Protein AF-0000000075214235 (afdb_homodimer)

Organism: NCBI:txid290054

Solvent-accessible surface area (backbone atoms only — not comparable to full-atom values): 18842 Å² total; per-residue (Å²): 94,62,33,79,49,53,83,45,44,67,40,76,41,63,63,64,83,74,43,72,65,60,59,72,71,36,73,62,50,51,49,51,54,49,61,74,42,56,89,63,33,59,67,26,35,33,33,18,46,43,23,56,44,28,60,66,45,49,34,41,45,22,51,37,24,54,32,29,36,34,22,25,64,48,66,71,34,42,52,38,26,53,50,41,29,53,75,68,70,44,48,91,38,46,46,80,28,48,20,37,53,68,46,68,47,48,87,78,63,57,26,34,34,34,41,39,51,59,73,76,93,64,65,57,66,72,67,39,45,66,50,45,59,75,30,40,34,79,86,21,42,38,38,34,46,42,44,57,87,59,84,74,76,62,60,51,97,60,24,27,65,74,44,74,49,77,52,90,65,32,22,41,38,31,33,30,56,111,97,62,33,79,47,53,84,46,45,70,40,75,42,63,64,65,84,76,43,72,61,59,61,70,71,39,72,63,50,49,50,52,52,48,62,75,42,56,90,65,32,58,68,25,36,33,33,19,46,44,24,56,42,28,60,67,45,48,35,40,43,22,52,38,23,54,34,29,36,35,23,26,65,48,67,69,32,42,52,38,26,53,49,42,29,53,75,69,70,44,50,91,40,45,46,80,29,49,18,37,53,67,45,68,48,47,88,80,64,59,27,35,35,35,40,40,52,59,78,75,95,65,65,57,64,71,68,39,47,68,52,46,60,76,30,39,33,79,85,20,41,38,38,36,48,39,45,57,87,60,84,74,76,63,61,53,97,62,24,28,65,73,46,75,48,76,52,91,64,34,23,40,38,31,32,30,57,110

Nearest PDB structures (foldseek):
  2fpo-assembly3_C  TM=5.686E-01  e=1.492E-16  Escherichia coli K-12
  2fpo-assembly6_F  TM=5.693E-01  e=1.316E-16  Escherichia coli K-12
  2fpo-assembly1_A  TM=5.569E-01  e=1.432E-15  Escherichia coli K-12
  2fpo-assembly5_E  TM=5.588E-01  e=2.367E-15  Escherichia coli K-12
  2fpo-assembly4_D  TM=5.653E-01  e=6.075E-15  Escherichia coli K-12

Structure (mmCIF, N/CA/C/O backbone):
data_AF-0000000075214235-model_v1
#
loop_
_entity.id
_entity.type
_entity.pdbx_description
1 polymer '16S rRNA (Guanine(966)-N(2))-methyltransferase RsmD'
#
loop_
_atom_site.group_PDB
_atom_site.id
_atom_site.type_symbol
_atom_site.label_atom_id
_atom_site.label_alt_id
_atom_site.label_comp_id
_atom_site.label_asym_id
_atom_site.label_entity_id
_atom_site.label_seq_id
_atom_site.pdbx_PDB_ins_code
_atom_site.Cartn_x
_atom_site.Cartn_y
_atom_site.Cartn_z
_atom_site.occupancy
_atom_site.B_iso_or_equiv
_atom_site.auth_seq_id
_atom_site.auth_comp_id
_atom_site.auth_asym_id
_atom_site.auth_atom_id
_atom_site.pdbx_PDB_model_num
ATOM 1 N N . MET A 1 1 ? 11 -24.844 2.775 1 78.69 1 MET A N 1
ATOM 2 C CA . MET A 1 1 ? 10.523 -25.078 1.412 1 78.69 1 MET A CA 1
ATOM 3 C C . MET A 1 1 ? 11.609 -24.719 0.396 1 78.69 1 MET A C 1
ATOM 5 O O . MET A 1 1 ? 12.406 -23.812 0.623 1 78.69 1 MET A O 1
ATOM 9 N N . LYS A 1 2 ? 11.633 -25.578 -0.711 1 85.31 2 LYS A N 1
ATOM 10 C CA . LYS A 1 2 ? 12.742 -25.422 -1.647 1 85.31 2 LYS A CA 1
ATOM 11 C C . LYS A 1 2 ? 12.273 -24.828 -2.969 1 85.31 2 LYS A C 1
ATOM 13 O O . LYS A 1 2 ? 11.148 -25.078 -3.402 1 85.31 2 LYS A O 1
ATOM 18 N N . VAL A 1 3 ? 13.125 -24 -3.533 1 89.19 3 VAL A N 1
ATOM 19 C CA . VAL A 1 3 ? 12.914 -23.516 -4.898 1 89.19 3 VAL A CA 1
ATOM 20 C C . VAL A 1 3 ? 12.984 -24.703 -5.867 1 89.19 3 VAL A C 1
ATOM 22 O O . VAL A 1 3 ? 13.883 -25.531 -5.777 1 89.19 3 VAL A O 1
ATOM 25 N N . ILE A 1 4 ? 12.133 -24.828 -6.73 1 85.56 4 ILE A N 1
ATOM 26 C CA . ILE A 1 4 ? 11.945 -26.016 -7.555 1 85.56 4 ILE A CA 1
ATOM 27 C C . ILE A 1 4 ? 12.906 -25.969 -8.742 1 85.56 4 ILE A C 1
ATOM 29 O O . ILE A 1 4 ? 13.617 -26.953 -9.008 1 85.56 4 ILE A O 1
ATOM 33 N N . THR A 1 5 ? 12.922 -24.984 -9.508 1 88.19 5 THR A N 1
ATOM 34 C CA . THR A 1 5 ? 13.727 -24.906 -10.719 1 88.19 5 THR A CA 1
ATOM 35 C C . THR A 1 5 ? 14.289 -23.5 -10.906 1 88.19 5 THR A C 1
ATOM 37 O O . THR A 1 5 ? 13.953 -22.578 -10.148 1 88.19 5 THR A O 1
ATOM 40 N N . GLY A 1 6 ? 15.164 -23.344 -11.883 1 89.25 6 GLY A N 1
ATOM 41 C CA . GLY A 1 6 ? 15.719 -22.047 -12.25 1 89.25 6 GLY A CA 1
ATOM 42 C C . GLY A 1 6 ? 17.047 -21.75 -11.578 1 89.25 6 GLY A C 1
ATOM 43 O O . GLY A 1 6 ? 17.781 -22.672 -11.203 1 89.25 6 GLY A O 1
ATOM 44 N N . SER A 1 7 ? 17.438 -20.516 -11.516 1 89.94 7 SER A N 1
ATOM 45 C CA . SER A 1 7 ? 18.75 -20.078 -11.062 1 89.94 7 SER A CA 1
ATOM 46 C C . SER A 1 7 ? 18.953 -20.359 -9.578 1 89.94 7 SER A C 1
ATOM 48 O O . SER A 1 7 ? 20.094 -20.422 -9.102 1 89.94 7 SER A O 1
ATOM 50 N N . LEU A 1 8 ? 17.859 -20.594 -8.875 1 89.56 8 LEU A N 1
ATOM 51 C CA . LEU A 1 8 ? 17.953 -20.781 -7.43 1 89.56 8 LEU A CA 1
ATOM 52 C C . LEU A 1 8 ? 17.547 -22.203 -7.039 1 89.56 8 LEU A C 1
ATOM 54 O O . LEU A 1 8 ? 17.266 -22.469 -5.867 1 89.56 8 LEU A O 1
ATOM 58 N N . ARG A 1 9 ? 17.484 -23.062 -7.945 1 90.38 9 ARG A N 1
ATOM 59 C CA . ARG A 1 9 ? 17.031 -24.422 -7.734 1 90.38 9 ARG A CA 1
ATOM 60 C C . ARG A 1 9 ? 17.719 -25.047 -6.531 1 90.38 9 ARG A C 1
ATOM 62 O O . ARG A 1 9 ? 18.938 -24.953 -6.387 1 90.38 9 ARG A O 1
ATOM 69 N N . GLY A 1 10 ? 16.844 -25.641 -5.719 1 87.94 10 GLY A N 1
ATOM 70 C CA . GLY A 1 10 ? 17.391 -26.391 -4.602 1 87.94 10 GLY A CA 1
ATOM 71 C C . GLY A 1 10 ? 17.594 -25.562 -3.355 1 87.94 10 GLY A C 1
ATOM 72 O O . GLY A 1 10 ? 17.812 -26.094 -2.268 1 87.94 10 GLY A O 1
ATOM 73 N N . ARG A 1 11 ? 17.516 -24.281 -3.445 1 88.12 11 ARG A N 1
ATOM 74 C CA . ARG A 1 11 ? 17.719 -23.406 -2.293 1 88.12 11 ARG A CA 1
ATOM 75 C C . ARG A 1 11 ? 16.547 -23.531 -1.312 1 88.12 11 ARG A C 1
ATOM 77 O O . ARG A 1 11 ? 15.391 -23.594 -1.719 1 88.12 11 ARG A O 1
ATOM 84 N N . ASN A 1 12 ? 16.906 -23.516 -0.063 1 88.44 12 ASN A N 1
ATOM 85 C CA . ASN A 1 12 ? 15.898 -23.531 0.995 1 88.44 12 ASN A CA 1
ATOM 86 C C . ASN A 1 12 ? 15.422 -22.141 1.347 1 88.44 12 ASN A C 1
ATOM 88 O O . ASN A 1 12 ? 16.219 -21.203 1.449 1 88.44 12 ASN A O 1
ATOM 92 N N . LEU A 1 13 ? 14.156 -22 1.472 1 90 13 LEU A N 1
ATOM 93 C CA . LEU A 1 13 ? 13.578 -20.719 1.893 1 90 13 LEU A CA 1
ATOM 94 C C . LEU A 1 13 ? 13.055 -20.812 3.322 1 90 13 LEU A C 1
ATOM 96 O O . LEU A 1 13 ? 12.469 -21.828 3.711 1 90 13 LEU A O 1
ATOM 100 N N . GLU A 1 14 ? 13.359 -19.828 4.094 1 88.06 14 GLU A N 1
ATOM 101 C CA . GLU A 1 14 ? 12.781 -19.734 5.43 1 88.06 14 GLU A CA 1
ATOM 102 C C . GLU A 1 14 ? 11.281 -19.453 5.363 1 88.06 14 GLU A C 1
ATOM 104 O O . GLU A 1 14 ? 10.812 -18.734 4.48 1 88.06 14 GLU A O 1
ATOM 109 N N . THR A 1 15 ? 10.555 -20.062 6.219 1 84.06 15 THR A N 1
ATOM 110 C CA . THR A 1 15 ? 9.117 -19.844 6.289 1 84.06 15 THR A CA 1
ATOM 111 C C . THR A 1 15 ? 8.688 -19.531 7.715 1 84.06 15 THR A C 1
ATOM 113 O O . THR A 1 15 ? 9.461 -19.703 8.656 1 84.06 15 THR A O 1
ATOM 116 N N . LEU A 1 16 ? 7.617 -18.875 7.945 1 74.5 16 LEU A N 1
ATOM 117 C CA . LEU A 1 16 ? 7.109 -18.594 9.281 1 74.5 16 LEU A CA 1
ATOM 118 C C . LEU A 1 16 ? 6.648 -19.875 9.969 1 74.5 16 LEU A C 1
ATOM 120 O O . LEU A 1 16 ? 6.07 -20.766 9.32 1 74.5 16 LEU A O 1
ATOM 124 N N . SER A 1 17 ? 7.383 -20.438 11.141 1 63.09 17 SER A N 1
ATOM 125 C CA . SER A 1 17 ? 7.152 -21.688 11.859 1 63.09 17 SER A CA 1
ATOM 126 C C . SER A 1 17 ? 5.664 -21.969 12.023 1 63.09 17 SER A C 1
ATOM 128 O O . SER A 1 17 ? 5.227 -23.109 11.938 1 63.09 17 SER A O 1
ATOM 130 N N . GLY A 1 18 ? 4.992 -21 12.641 1 52.66 18 GLY A N 1
ATOM 131 C CA . GLY A 1 18 ? 3.58 -21.156 12.953 1 52.66 18 GLY A CA 1
ATOM 132 C C . GLY A 1 18 ? 2.689 -21.141 11.727 1 52.66 18 GLY A C 1
ATOM 133 O O . GLY A 1 18 ? 1.463 -21.156 11.844 1 52.66 18 GLY A O 1
ATOM 134 N N . ASP A 1 19 ? 3.221 -20.703 10.906 1 47.5 19 ASP A N 1
ATOM 135 C CA . ASP A 1 19 ? 2.396 -20.688 9.703 1 47.5 19 ASP A CA 1
ATOM 136 C C . ASP A 1 19 ? 1.869 -22.078 9.367 1 47.5 19 ASP A C 1
ATOM 138 O O . ASP A 1 19 ? 2.527 -22.844 8.656 1 47.5 19 ASP A O 1
ATOM 142 N N . GLU A 1 20 ? 1.648 -22.828 10.375 1 42.09 20 GLU A N 1
ATOM 143 C CA . GLU A 1 20 ? 0.635 -23.844 10.117 1 42.09 20 GLU A CA 1
ATOM 144 C C . GLU A 1 20 ? -0.317 -23.406 9.008 1 42.09 20 GLU A C 1
ATOM 146 O O . GLU A 1 20 ? -1.252 -24.125 8.664 1 42.09 20 GLU A O 1
ATOM 151 N N . VAL A 1 21 ? -0.431 -22.031 9.078 1 42.47 21 VAL A N 1
ATOM 152 C CA . VAL A 1 21 ? -1.42 -21.547 8.125 1 42.47 21 VAL A CA 1
ATOM 153 C C . VAL A 1 21 ? -0.901 -21.734 6.699 1 42.47 21 VAL A C 1
ATOM 155 O O . VAL A 1 21 ? -1.55 -21.328 5.734 1 42.47 21 VAL A O 1
ATOM 158 N N . THR A 1 22 ? 0.422 -21.656 6.629 1 43.56 22 THR A N 1
ATOM 159 C CA . THR A 1 22 ? 0.846 -21.859 5.246 1 43.56 22 THR A CA 1
ATOM 160 C C . THR A 1 22 ? 0.204 -23.109 4.648 1 43.56 22 THR A C 1
ATOM 162 O O . THR A 1 22 ? 0.451 -24.219 5.117 1 43.56 22 THR A O 1
ATOM 165 N N . ARG A 1 23 ? -0.873 -22.891 4.289 1 47.97 23 ARG A N 1
ATOM 166 C CA . ARG A 1 23 ? -1.577 -23.969 3.6 1 47.97 23 ARG A CA 1
ATOM 167 C C . ARG A 1 23 ? -0.634 -24.75 2.688 1 47.97 23 ARG A C 1
ATOM 169 O O . ARG A 1 23 ? 0.376 -24.203 2.229 1 47.97 23 ARG A O 1
ATOM 176 N N . PRO A 1 24 ? -0.686 -25.984 2.658 1 47.09 24 PRO A N 1
ATOM 177 C CA . PRO A 1 24 ? -0.011 -26.938 1.771 1 47.09 24 PRO A CA 1
ATOM 178 C C . PRO A 1 24 ? -0.005 -26.484 0.314 1 47.09 24 PRO A C 1
ATOM 180 O O . PRO A 1 24 ? -0.948 -26.766 -0.429 1 47.09 24 PRO A O 1
ATOM 183 N N . THR A 1 25 ? -0.148 -25.062 -0.043 1 55.75 25 THR A N 1
ATOM 184 C CA . THR A 1 25 ? 0.19 -25.25 -1.449 1 55.75 25 THR A CA 1
ATOM 185 C C . THR A 1 25 ? 1.341 -26.25 -1.6 1 55.75 25 THR A C 1
ATOM 187 O O . THR A 1 25 ? 2.465 -25.969 -1.179 1 55.75 25 THR A O 1
ATOM 190 N N . THR A 1 26 ? 0.942 -27.469 -1.556 1 66.75 26 THR A N 1
ATOM 191 C CA . THR A 1 26 ? 1.866 -28.594 -1.6 1 66.75 26 THR A CA 1
ATOM 192 C C . THR A 1 26 ? 2.916 -28.391 -2.688 1 66.75 26 THR A C 1
ATOM 194 O O . THR A 1 26 ? 2.736 -27.562 -3.584 1 66.75 26 THR A O 1
ATOM 197 N N . GLN A 1 27 ? 4.047 -28.75 -2.357 1 78.94 27 GLN A N 1
ATOM 198 C CA . GLN A 1 27 ? 5.098 -28.797 -3.365 1 78.94 27 GLN A CA 1
ATOM 199 C C . GLN A 1 27 ? 4.539 -29.188 -4.727 1 78.94 27 GLN A C 1
ATOM 201 O O . GLN A 1 27 ? 4.91 -28.625 -5.754 1 78.94 27 GLN A O 1
ATOM 206 N N . ALA A 1 28 ? 3.521 -30.031 -4.633 1 83.25 28 ALA A N 1
ATOM 207 C CA . ALA A 1 28 ? 2.932 -30.531 -5.875 1 83.25 28 ALA A CA 1
ATOM 208 C C . ALA A 1 28 ? 2.113 -29.438 -6.562 1 83.25 28 ALA A C 1
ATOM 210 O O . ALA A 1 28 ? 2.193 -29.266 -7.781 1 83.25 28 ALA A O 1
ATOM 211 N N . THR A 1 29 ? 1.335 -28.75 -5.824 1 87.25 29 THR A N 1
ATOM 212 C CA . THR A 1 29 ? 0.515 -27.672 -6.375 1 87.25 29 THR A CA 1
ATOM 213 C C . THR A 1 29 ? 1.391 -26.562 -6.961 1 87.25 29 THR A C 1
ATOM 215 O O . THR A 1 29 ? 1.115 -26.062 -8.055 1 87.25 29 THR A O 1
ATOM 218 N N . LYS A 1 30 ? 2.389 -26.266 -6.27 1 89.06 30 LYS A N 1
ATOM 219 C CA . LYS A 1 30 ? 3.326 -25.25 -6.75 1 89.06 30 LYS A CA 1
ATOM 220 C C . LYS A 1 30 ? 3.994 -25.688 -8.047 1 89.06 30 LYS A C 1
ATOM 222 O O . LYS A 1 30 ? 4.129 -24.906 -8.984 1 89.06 30 LYS A O 1
ATOM 227 N N . GLU A 1 31 ? 4.43 -26.922 -8.062 1 89 31 GLU A N 1
ATOM 228 C CA . GLU A 1 31 ? 5.047 -27.469 -9.266 1 89 31 GLU A CA 1
ATOM 229 C C . GLU A 1 31 ? 4.086 -27.406 -10.453 1 89 31 GLU A C 1
ATOM 231 O O . GLU A 1 31 ? 4.48 -27.047 -11.562 1 89 31 GLU A O 1
ATOM 236 N N . ALA A 1 32 ? 2.908 -27.812 -10.164 1 89.25 32 ALA A N 1
ATOM 237 C CA . ALA A 1 32 ? 1.896 -27.797 -11.219 1 89.25 32 ALA A CA 1
ATOM 238 C C . ALA A 1 32 ? 1.645 -26.391 -11.711 1 89.25 32 ALA A C 1
ATOM 240 O O . ALA A 1 32 ? 1.536 -26.156 -12.922 1 89.25 32 ALA A O 1
ATOM 241 N N . LEU A 1 33 ? 1.552 -25.5 -10.82 1 93.25 33 LEU A N 1
ATOM 242 C CA . LEU A 1 33 ? 1.341 -24.094 -11.141 1 93.25 33 LEU A CA 1
ATOM 243 C C . LEU A 1 33 ? 2.432 -23.578 -12.07 1 93.25 33 LEU A C 1
ATOM 245 O O . LEU A 1 33 ? 2.137 -23.062 -13.148 1 93.25 33 LEU A O 1
ATOM 249 N N . PHE A 1 34 ? 3.625 -23.75 -11.781 1 94.88 34 PHE A N 1
ATOM 250 C CA . PHE A 1 34 ? 4.727 -23.172 -12.539 1 94.88 34 PHE A CA 1
ATOM 251 C C . PHE A 1 34 ? 4.953 -23.922 -13.844 1 94.88 34 PHE A C 1
ATOM 253 O O . PHE A 1 34 ? 5.395 -23.344 -14.836 1 94.88 34 PHE A O 1
ATOM 260 N N . SER A 1 35 ? 4.613 -25.203 -13.805 1 92.88 35 SER A N 1
ATOM 261 C CA . SER A 1 35 ? 4.656 -25.953 -15.062 1 92.88 35 SER A CA 1
ATOM 262 C C . SER A 1 35 ? 3.664 -25.375 -16.078 1 92.88 35 SER A C 1
ATOM 264 O O . SER A 1 35 ? 3.955 -25.312 -17.266 1 92.88 35 SER A O 1
ATOM 266 N N . SER A 1 36 ? 2.578 -25 -15.57 1 93.81 36 SER A N 1
ATOM 267 C CA . SER A 1 36 ? 1.503 -24.5 -16.422 1 93.81 36 SER A CA 1
ATOM 268 C C . SER A 1 36 ? 1.876 -23.172 -17.078 1 93.81 36 SER A C 1
ATOM 270 O O . SER A 1 36 ? 1.379 -22.844 -18.156 1 93.81 36 SER A O 1
ATOM 272 N N . ILE A 1 37 ? 2.799 -22.406 -16.469 1 94.38 37 ILE A N 1
ATOM 273 C CA . ILE A 1 37 ? 3.121 -21.094 -17.016 1 94.38 37 ILE A CA 1
ATOM 274 C C . ILE A 1 37 ? 4.617 -21.016 -17.312 1 94.38 37 ILE A C 1
ATOM 276 O O . ILE A 1 37 ? 5.188 -19.922 -17.359 1 94.38 37 ILE A O 1
ATOM 280 N N . GLN A 1 38 ? 5.219 -22.094 -17.453 1 93.5 38 GLN A N 1
ATOM 281 C CA . GLN A 1 38 ? 6.668 -22.203 -17.578 1 93.5 38 GLN A CA 1
ATOM 282 C C . GLN A 1 38 ? 7.203 -21.312 -18.688 1 93.5 38 GLN A C 1
ATOM 284 O O . GLN A 1 38 ? 8.242 -20.672 -18.531 1 93.5 38 GLN A O 1
ATOM 289 N N . PHE A 1 39 ? 6.527 -21.156 -19.719 1 93.69 39 PHE A N 1
ATOM 290 C CA . PHE A 1 39 ? 7.012 -20.438 -20.891 1 93.69 39 PHE A CA 1
ATOM 291 C C . PHE A 1 39 ? 6.543 -18.984 -20.875 1 93.69 39 PHE A C 1
ATOM 293 O O . PHE A 1 39 ? 6.793 -18.234 -21.812 1 93.69 39 PHE A O 1
ATOM 300 N N . GLU A 1 40 ? 5.941 -18.641 -19.812 1 95.75 40 GLU A N 1
ATOM 301 C CA . GLU A 1 40 ? 5.391 -17.297 -19.719 1 95.75 40 GLU A CA 1
ATOM 302 C C . GLU A 1 40 ? 6.105 -16.484 -18.656 1 95.75 40 GLU A C 1
ATOM 304 O O . GLU A 1 40 ? 5.797 -15.305 -18.453 1 95.75 40 GLU A O 1
ATOM 309 N N . ILE A 1 41 ? 7.098 -17.031 -18.062 1 96.81 41 ILE A N 1
ATOM 310 C CA . ILE A 1 41 ? 7.656 -16.422 -16.859 1 96.81 41 ILE A CA 1
ATOM 311 C C . ILE A 1 41 ? 8.836 -15.531 -17.234 1 96.81 41 ILE A C 1
ATOM 313 O O . ILE A 1 41 ? 8.992 -14.43 -16.688 1 96.81 41 ILE A O 1
ATOM 317 N N . GLU A 1 42 ? 9.648 -15.938 -18.188 1 96.12 42 GLU A N 1
ATOM 318 C CA . GLU A 1 42 ? 10.914 -15.281 -18.484 1 96.12 42 GLU A CA 1
ATOM 319 C C . GLU A 1 42 ? 10.711 -13.812 -18.828 1 96.12 42 GLU A C 1
ATOM 321 O O . GLU A 1 42 ? 9.867 -13.477 -19.656 1 96.12 42 GLU A O 1
ATOM 326 N N . ASN A 1 43 ? 11.453 -12.977 -18.109 1 96.62 43 ASN A N 1
ATOM 327 C CA . ASN A 1 43 ? 11.523 -11.531 -18.328 1 96.62 43 ASN A CA 1
ATOM 328 C C . ASN A 1 43 ? 10.188 -10.859 -18.047 1 96.62 43 ASN A C 1
ATOM 330 O O . ASN A 1 43 ? 9.883 -9.805 -18.625 1 96.62 43 ASN A O 1
ATOM 334 N N . ARG A 1 44 ? 9.359 -11.445 -17.266 1 96.25 44 ARG A N 1
ATOM 335 C CA . ARG A 1 44 ? 8.031 -10.906 -17 1 96.25 44 ARG A CA 1
ATOM 336 C C . ARG A 1 44 ? 7.992 -10.211 -15.641 1 96.25 44 ARG A C 1
ATOM 338 O O . ARG A 1 44 ? 8.844 -10.469 -14.781 1 96.25 44 ARG A O 1
ATOM 345 N N . LYS A 1 45 ? 7.059 -9.312 -15.523 1 97.31 45 LYS A N 1
ATOM 346 C CA . LYS A 1 45 ? 6.77 -8.648 -14.258 1 97.31 45 LYS A CA 1
ATOM 347 C C . LYS A 1 45 ? 5.727 -9.422 -13.461 1 97.31 45 LYS A C 1
ATOM 349 O O . LYS A 1 45 ? 4.613 -9.648 -13.93 1 97.31 45 LYS A O 1
ATOM 354 N N . VAL A 1 46 ? 6.074 -9.742 -12.234 1 97.75 46 VAL A N 1
ATOM 355 C CA . VAL A 1 46 ? 5.25 -10.641 -11.43 1 97.75 46 VAL A CA 1
ATOM 356 C C . VAL A 1 46 ? 4.754 -9.914 -10.18 1 97.75 46 VAL A C 1
ATOM 358 O O . VAL A 1 46 ? 5.48 -9.109 -9.594 1 97.75 46 VAL A O 1
ATOM 361 N N . LEU A 1 47 ? 3.52 -10.188 -9.867 1 97.81 47 LEU A N 1
ATOM 362 C CA . LEU A 1 47 ? 2.943 -9.719 -8.609 1 97.81 47 LEU A CA 1
ATOM 363 C C . LEU A 1 47 ? 2.582 -10.898 -7.711 1 97.81 47 LEU A C 1
ATOM 365 O O . LEU A 1 47 ? 1.819 -11.781 -8.109 1 97.81 47 LEU A O 1
ATOM 369 N N . ASP A 1 48 ? 3.146 -10.969 -6.598 1 96.94 48 ASP A N 1
ATOM 370 C CA . ASP A 1 48 ? 2.727 -11.852 -5.516 1 96.94 48 ASP A CA 1
ATOM 371 C C . ASP A 1 48 ? 1.93 -11.086 -4.461 1 96.94 48 ASP A C 1
ATOM 373 O O . ASP A 1 48 ? 2.508 -10.508 -3.539 1 96.94 48 ASP A O 1
ATOM 377 N N . LEU A 1 49 ? 0.645 -11.109 -4.582 1 96.19 49 LEU A N 1
ATOM 378 C CA . LEU A 1 49 ? -0.236 -10.203 -3.855 1 96.19 49 LEU A CA 1
ATOM 379 C C . LEU A 1 49 ? -0.42 -10.656 -2.412 1 96.19 49 LEU A C 1
ATOM 381 O O . LEU A 1 49 ? -0.849 -9.875 -1.559 1 96.19 49 LEU A O 1
ATOM 385 N N . PHE A 1 50 ? -0.227 -11.883 -2.146 1 93.81 50 PHE A N 1
ATOM 386 C CA . PHE A 1 50 ? -0.179 -12.508 -0.833 1 93.81 50 PHE A CA 1
ATOM 387 C C . PHE A 1 50 ? 1.122 -13.281 -0.65 1 93.81 50 PHE A C 1
ATOM 389 O O . PHE A 1 50 ? 1.125 -14.516 -0.668 1 93.81 50 PHE A O 1
ATOM 396 N N . ALA A 1 51 ? 2.16 -12.602 -0.341 1 93.62 51 ALA A N 1
ATOM 397 C CA . ALA A 1 51 ? 3.498 -13.133 -0.582 1 93.62 51 ALA A CA 1
ATOM 398 C C . ALA A 1 51 ? 3.871 -14.18 0.469 1 93.62 51 ALA A C 1
ATOM 400 O O . ALA A 1 51 ? 4.59 -15.133 0.175 1 93.62 51 ALA A O 1
ATOM 401 N N . GLY A 1 52 ? 3.408 -13.961 1.793 1 90.25 52 GLY A N 1
ATOM 402 C CA . GLY A 1 52 ? 3.77 -14.906 2.832 1 90.25 52 GLY A CA 1
ATOM 403 C C . GLY A 1 52 ? 5.27 -15.031 3.031 1 90.25 52 GLY A C 1
ATOM 404 O O . GLY A 1 52 ? 5.926 -14.078 3.457 1 90.25 52 GLY A O 1
ATOM 405 N N . SER A 1 53 ? 5.82 -16.188 2.602 1 88.5 53 SER A N 1
ATOM 406 C CA . SER A 1 53 ? 7.262 -16.391 2.689 1 88.5 53 SER A CA 1
ATOM 407 C C . SER A 1 53 ? 7.961 -15.969 1.401 1 88.5 53 SER A C 1
ATOM 409 O O . SER A 1 53 ? 9.188 -15.945 1.336 1 88.5 53 SER A O 1
ATOM 411 N N . GLY A 1 54 ? 7.234 -15.672 0.491 1 93.25 54 GLY A N 1
ATOM 412 C CA . GLY A 1 54 ? 7.789 -15.242 -0.785 1 93.25 54 GLY A CA 1
ATOM 413 C C . GLY A 1 54 ? 8.07 -16.406 -1.727 1 93.25 54 GLY A C 1
ATOM 414 O O . GLY A 1 54 ? 8.727 -16.219 -2.756 1 93.25 54 GLY A O 1
ATOM 415 N N . GLN A 1 55 ? 7.57 -17.578 -1.453 1 91.25 55 GLN A N 1
ATOM 416 C CA . GLN A 1 55 ? 7.934 -18.797 -2.176 1 91.25 55 GLN A CA 1
ATOM 417 C C . GLN A 1 55 ? 7.531 -18.703 -3.645 1 91.25 55 GLN A C 1
ATOM 419 O O . GLN A 1 55 ? 8.305 -19.062 -4.531 1 91.25 55 GLN A O 1
ATOM 424 N N . LEU A 1 56 ? 6.324 -18.234 -3.914 1 94.38 56 LEU A N 1
ATOM 425 C CA . LEU A 1 56 ? 5.863 -18.172 -5.297 1 94.38 56 LEU A CA 1
ATOM 426 C C . LEU A 1 56 ? 6.648 -17.125 -6.082 1 94.38 56 LEU A C 1
ATOM 428 O O . LEU A 1 56 ? 7.121 -17.391 -7.188 1 94.38 56 LEU A O 1
ATOM 432 N N . GLY A 1 57 ? 6.766 -15.922 -5.469 1 96.75 57 GLY A N 1
ATOM 433 C CA . GLY A 1 57 ? 7.523 -14.859 -6.117 1 96.75 57 GLY A CA 1
ATOM 434 C C . GLY A 1 57 ? 8.977 -15.227 -6.363 1 96.75 57 GLY A C 1
ATOM 435 O O . GLY A 1 57 ? 9.508 -14.969 -7.441 1 96.75 57 GLY A O 1
ATOM 436 N N . ILE A 1 58 ? 9.586 -15.852 -5.41 1 95.94 58 ILE A N 1
ATOM 437 C CA . ILE A 1 58 ? 10.992 -16.234 -5.527 1 95.94 58 ILE A CA 1
ATOM 438 C C . ILE A 1 58 ? 11.141 -17.328 -6.582 1 95.94 58 ILE A C 1
ATOM 440 O O . ILE A 1 58 ? 12.094 -17.312 -7.367 1 95.94 58 ILE A O 1
ATOM 444 N N . GLU A 1 59 ? 10.25 -18.281 -6.617 1 95.31 59 GLU A N 1
ATOM 445 C CA . GLU A 1 59 ? 10.266 -19.297 -7.664 1 95.31 59 GLU A CA 1
ATOM 446 C C . GLU A 1 59 ? 10.172 -18.656 -9.047 1 95.31 59 GLU A C 1
ATOM 448 O O . GLU A 1 59 ? 10.883 -19.062 -9.977 1 95.31 59 GLU A O 1
ATOM 453 N N . ALA A 1 60 ? 9.305 -17.703 -9.188 1 96.88 60 ALA A N 1
ATOM 454 C CA . ALA A 1 60 ? 9.164 -17 -10.469 1 96.88 60 ALA A CA 1
ATOM 455 C C . ALA A 1 60 ? 10.477 -16.312 -10.867 1 96.88 60 ALA A C 1
ATOM 457 O O . ALA A 1 60 ? 10.898 -16.406 -12.023 1 96.88 60 ALA A O 1
ATOM 458 N N . LEU A 1 61 ? 11.055 -15.625 -9.906 1 97.19 61 LEU A N 1
ATOM 459 C CA . LEU A 1 61 ? 12.344 -14.984 -10.164 1 97.19 61 LEU A CA 1
ATOM 460 C C . LEU A 1 61 ? 13.398 -16.016 -10.555 1 97.19 61 LEU A C 1
ATOM 462 O O . LEU A 1 61 ? 14.195 -15.781 -11.461 1 97.19 61 LEU A O 1
ATOM 466 N N . SER A 1 62 ? 13.383 -17.125 -9.883 1 96.62 62 SER A N 1
ATOM 467 C CA . SER A 1 62 ? 14.312 -18.203 -10.18 1 96.62 62 SER A CA 1
ATOM 468 C C . SER A 1 62 ? 14.164 -18.688 -11.625 1 96.62 62 SER A C 1
ATOM 470 O O . SER A 1 62 ? 15.148 -19.047 -12.266 1 96.62 62 SER A O 1
ATOM 472 N N . ARG A 1 63 ? 12.977 -18.641 -12.117 1 96.25 63 ARG A N 1
ATOM 473 C CA . ARG A 1 63 ? 12.664 -19.141 -13.445 1 96.25 63 ARG A CA 1
ATOM 474 C C . ARG A 1 63 ? 12.844 -18.047 -14.5 1 96.25 63 ARG A C 1
ATOM 476 O O . ARG A 1 63 ? 12.531 -18.25 -15.672 1 96.25 63 ARG A O 1
ATOM 483 N N . GLY A 1 64 ? 13.234 -16.875 -14.047 1 96.44 64 GLY A N 1
ATOM 484 C CA . GLY A 1 64 ? 13.656 -15.906 -15.039 1 96.44 64 GLY A CA 1
ATOM 485 C C . GLY A 1 64 ? 12.758 -14.68 -15.086 1 96.44 64 GLY A C 1
ATOM 486 O O . GLY A 1 64 ? 12.891 -13.836 -15.977 1 96.44 64 GLY A O 1
ATOM 487 N N . ALA A 1 65 ? 11.828 -14.562 -14.211 1 96.75 65 ALA A N 1
ATOM 488 C CA . ALA A 1 65 ? 11.062 -13.328 -14.148 1 96.75 65 ALA A CA 1
ATOM 489 C C . ALA A 1 65 ? 11.984 -12.117 -14.023 1 96.75 65 ALA A C 1
ATOM 491 O O . ALA A 1 65 ? 13.047 -12.195 -13.398 1 96.75 65 ALA A O 1
ATOM 492 N N . ARG A 1 66 ? 11.578 -11.016 -14.641 1 96.62 66 ARG A N 1
ATOM 493 C CA . ARG A 1 66 ? 12.383 -9.797 -14.609 1 96.62 66 ARG A CA 1
ATOM 494 C C . ARG A 1 66 ? 12.375 -9.18 -13.219 1 96.62 66 ARG A C 1
ATOM 496 O O . ARG A 1 66 ? 13.422 -8.789 -12.695 1 96.62 66 ARG A O 1
ATOM 503 N N . VAL A 1 67 ? 11.219 -9.055 -12.695 1 96.56 67 VAL A N 1
ATOM 504 C CA . VAL A 1 67 ? 11.008 -8.445 -11.383 1 96.56 67 VAL A CA 1
ATOM 505 C C . VAL A 1 67 ? 9.773 -9.055 -10.727 1 96.56 67 VAL A C 1
ATOM 507 O O . VAL A 1 67 ? 8.852 -9.5 -11.414 1 96.56 67 VAL A O 1
ATOM 510 N N . CYS A 1 68 ? 9.789 -9.086 -9.414 1 97.25 68 CYS A N 1
ATOM 511 C CA . CYS A 1 68 ? 8.602 -9.5 -8.672 1 97.25 68 CYS A CA 1
ATOM 512 C C . CYS A 1 68 ? 8.281 -8.516 -7.555 1 97.25 68 CYS A C 1
ATOM 514 O O . CYS A 1 68 ? 9.18 -8.102 -6.809 1 97.25 68 CYS A O 1
ATOM 516 N N . THR A 1 69 ? 7.031 -8.07 -7.535 1 96.69 69 THR A N 1
ATOM 517 C CA . THR A 1 69 ? 6.516 -7.297 -6.41 1 96.69 69 THR A CA 1
ATOM 518 C C . THR A 1 69 ? 5.848 -8.211 -5.387 1 96.69 69 THR A C 1
ATOM 520 O O . THR A 1 69 ? 4.914 -8.945 -5.715 1 96.69 69 THR A O 1
ATOM 523 N N . PHE A 1 70 ? 6.367 -8.164 -4.191 1 95.62 70 PHE A N 1
ATOM 524 C CA . PHE A 1 70 ? 5.832 -8.938 -3.078 1 95.62 70 PHE A CA 1
ATOM 525 C C . PHE A 1 70 ? 4.988 -8.062 -2.164 1 95.62 70 PHE A C 1
ATOM 527 O O . PHE A 1 70 ? 5.48 -7.082 -1.602 1 95.62 70 PHE A O 1
ATOM 534 N N . VAL A 1 71 ? 3.777 -8.375 -1.986 1 94.56 71 VAL A N 1
ATOM 535 C CA . VAL A 1 71 ? 2.904 -7.637 -1.078 1 94.56 71 VAL A CA 1
ATOM 536 C C . VAL A 1 71 ? 2.621 -8.477 0.164 1 94.56 71 VAL A C 1
ATOM 538 O O . VAL A 1 71 ? 2.125 -9.602 0.06 1 94.56 71 VAL A O 1
ATOM 541 N N . GLU A 1 72 ? 2.98 -7.973 1.261 1 93.25 72 GLU A N 1
ATOM 542 C CA . GLU A 1 72 ? 2.842 -8.695 2.521 1 93.25 72 GLU A CA 1
ATOM 543 C C . GLU A 1 72 ? 2.496 -7.746 3.666 1 93.25 72 GLU A C 1
ATOM 545 O O . GLU A 1 72 ? 3.082 -6.668 3.785 1 93.25 72 GLU A O 1
ATOM 550 N N . SER A 1 73 ? 1.531 -8.195 4.48 1 90.5 73 SER A N 1
ATOM 551 C CA . SER A 1 73 ? 1.051 -7.289 5.523 1 90.5 73 SER A CA 1
ATOM 552 C C . SER A 1 73 ? 1.471 -7.77 6.906 1 90.5 73 SER A C 1
ATOM 554 O O . SER A 1 73 ? 1.246 -7.078 7.906 1 90.5 73 SER A O 1
ATOM 556 N N . ASN A 1 74 ? 1.934 -8.945 7.016 1 88.38 74 ASN A N 1
ATOM 557 C CA . ASN A 1 74 ? 2.482 -9.469 8.266 1 88.38 74 ASN A CA 1
ATOM 558 C C . ASN A 1 74 ? 3.965 -9.133 8.406 1 88.38 74 ASN A C 1
ATOM 560 O O . ASN A 1 74 ? 4.773 -9.531 7.566 1 88.38 74 ASN A O 1
ATOM 564 N N . ARG A 1 75 ? 4.32 -8.453 9.484 1 87.31 75 ARG A N 1
ATOM 565 C CA . ARG A 1 75 ? 5.676 -7.945 9.648 1 87.31 75 ARG A CA 1
ATOM 566 C C . ARG A 1 75 ? 6.684 -9.086 9.734 1 87.31 75 ARG A C 1
ATOM 568 O O . ARG A 1 75 ? 7.785 -8.992 9.195 1 87.31 75 ARG A O 1
ATOM 575 N N . SER A 1 76 ? 6.324 -10.117 10.477 1 90.5 76 SER A N 1
ATOM 576 C CA . SER A 1 76 ? 7.215 -11.266 10.594 1 90.5 76 SER A CA 1
ATOM 577 C C . SER A 1 76 ? 7.457 -11.922 9.234 1 90.5 76 SER A C 1
ATOM 579 O O . SER A 1 76 ? 8.594 -12.234 8.883 1 90.5 76 SER A O 1
ATOM 581 N N . ALA A 1 77 ? 6.418 -12.109 8.492 1 91.06 77 ALA A N 1
ATOM 582 C CA . ALA A 1 77 ? 6.539 -12.672 7.148 1 91.06 77 ALA A CA 1
ATOM 583 C C . ALA A 1 77 ? 7.34 -11.75 6.234 1 91.06 77 ALA A C 1
ATOM 585 O O . ALA A 1 77 ? 8.156 -12.219 5.438 1 91.06 77 ALA A O 1
ATOM 586 N N . TYR A 1 78 ? 7.074 -10.547 6.359 1 92.25 78 TYR A N 1
ATOM 587 C CA . TYR A 1 78 ? 7.805 -9.539 5.594 1 92.25 78 TYR A CA 1
ATOM 588 C C . TYR A 1 78 ? 9.305 -9.68 5.801 1 92.25 78 TYR A C 1
ATOM 590 O O . TYR A 1 78 ? 10.078 -9.703 4.84 1 92.25 78 TYR A O 1
ATOM 598 N N . LYS A 1 79 ? 9.656 -9.758 7.043 1 92.25 79 LYS A N 1
ATOM 599 C CA . LYS A 1 79 ? 11.07 -9.891 7.383 1 92.25 79 LYS A CA 1
ATOM 600 C C . LYS A 1 79 ? 11.648 -11.188 6.832 1 92.25 79 LYS A C 1
ATOM 602 O O . LYS A 1 79 ? 12.805 -11.234 6.406 1 92.25 79 LYS A O 1
ATOM 607 N N . ILE A 1 80 ? 10.898 -12.172 6.855 1 92 80 ILE A N 1
ATOM 608 C CA . ILE A 1 80 ? 11.32 -13.461 6.324 1 92 80 ILE A CA 1
ATOM 609 C C . ILE A 1 80 ? 11.586 -13.344 4.828 1 92 80 ILE A C 1
ATOM 611 O O . ILE A 1 80 ? 12.602 -13.836 4.332 1 92 80 ILE A O 1
ATOM 615 N N . ILE A 1 81 ? 10.688 -12.711 4.078 1 94.5 81 ILE A N 1
ATOM 616 C CA . ILE A 1 81 ? 10.891 -12.516 2.646 1 94.5 81 ILE A CA 1
ATOM 617 C C . ILE A 1 81 ? 12.172 -11.719 2.408 1 94.5 81 ILE A C 1
ATOM 619 O O . ILE A 1 81 ? 12.977 -12.078 1.545 1 94.5 81 ILE A O 1
ATOM 623 N N . GLU A 1 82 ? 12.25 -10.719 3.178 1 93.25 82 GLU A N 1
ATOM 624 C CA . GLU A 1 82 ? 13.453 -9.898 3.08 1 93.25 82 GLU A CA 1
ATOM 625 C C . GLU A 1 82 ? 14.711 -10.742 3.248 1 93.25 82 GLU A C 1
ATOM 627 O O . GLU A 1 82 ? 15.641 -10.648 2.443 1 93.25 82 GLU A O 1
ATOM 632 N N . GLY A 1 83 ? 14.719 -11.492 4.227 1 93 83 GLY A N 1
ATOM 633 C CA . GLY A 1 83 ? 15.836 -12.391 4.469 1 93 83 GLY A CA 1
ATOM 634 C C . GLY A 1 83 ? 16.047 -13.391 3.348 1 93 83 GLY A C 1
ATOM 635 O O . GLY A 1 83 ? 17.188 -13.641 2.943 1 93 83 GLY A O 1
ATOM 636 N N . ASN A 1 84 ? 15.039 -14 2.84 1 93.94 84 ASN A N 1
ATOM 637 C CA . ASN A 1 84 ? 15.133 -14.953 1.741 1 93.94 84 ASN A CA 1
ATOM 638 C C . ASN A 1 84 ? 15.711 -14.312 0.484 1 93.94 84 ASN A C 1
ATOM 640 O O . ASN A 1 84 ? 16.547 -14.906 -0.198 1 93.94 84 ASN A O 1
ATOM 644 N N . LEU A 1 85 ? 15.273 -13.125 0.214 1 94.31 85 LEU A N 1
ATOM 645 C CA . LEU A 1 85 ? 15.742 -12.406 -0.965 1 94.31 85 LEU A CA 1
ATOM 646 C C . LEU A 1 85 ? 17.234 -12.102 -0.854 1 94.31 85 LEU A C 1
ATOM 648 O O . LEU A 1 85 ? 17.969 -12.219 -1.838 1 94.31 85 LEU A O 1
ATOM 652 N N . GLU A 1 86 ? 17.594 -11.703 0.327 1 92.19 86 GLU A N 1
ATOM 653 C CA . GLU A 1 86 ? 19 -11.406 0.57 1 92.19 86 GLU A CA 1
ATOM 654 C C . GLU A 1 86 ? 19.859 -12.664 0.455 1 92.19 86 GLU A C 1
ATOM 656 O O . GLU A 1 86 ? 20.906 -12.656 -0.203 1 92.19 86 GLU A O 1
ATOM 661 N N . ARG A 1 87 ? 19.453 -13.703 1.034 1 92.19 87 ARG A N 1
ATOM 662 C CA . ARG A 1 87 ? 20.188 -14.969 1.007 1 92.19 87 ARG A CA 1
ATOM 663 C C . ARG A 1 87 ? 20.312 -15.492 -0.419 1 92.19 87 ARG A C 1
ATOM 665 O O . ARG A 1 87 ? 21.344 -16.078 -0.774 1 92.19 87 ARG A O 1
ATOM 672 N N . CYS A 1 88 ? 19.281 -15.305 -1.168 1 94 88 CYS A N 1
ATOM 673 C CA . CYS A 1 88 ? 19.266 -15.773 -2.549 1 94 88 CYS A CA 1
ATOM 674 C C . CYS A 1 88 ? 19.969 -14.773 -3.467 1 94 88 CYS A C 1
ATOM 676 O O . CYS A 1 88 ? 20.172 -15.047 -4.652 1 94 88 CYS A O 1
ATOM 678 N N . ARG A 1 89 ? 20.328 -13.547 -2.967 1 91.38 89 ARG A N 1
ATOM 679 C CA . ARG A 1 89 ? 21.016 -12.5 -3.699 1 91.38 89 ARG A CA 1
ATOM 680 C C . ARG A 1 89 ? 20.188 -12.008 -4.883 1 91.38 89 ARG A C 1
ATOM 682 O O . ARG A 1 89 ? 20.719 -11.867 -5.992 1 91.38 89 ARG A O 1
ATOM 689 N N . ILE A 1 90 ? 18.891 -11.844 -4.645 1 93.25 90 ILE A N 1
ATOM 690 C CA . ILE A 1 90 ? 18.016 -11.398 -5.711 1 93.25 90 ILE A CA 1
ATOM 691 C C . ILE A 1 90 ? 17.188 -10.203 -5.23 1 93.25 90 ILE A C 1
ATOM 693 O O . ILE A 1 90 ? 16.109 -9.93 -5.762 1 93.25 90 ILE A O 1
ATOM 697 N N . ALA A 1 91 ? 17.609 -9.555 -4.23 1 92.25 91 ALA A N 1
ATOM 698 C CA . ALA A 1 91 ? 16.891 -8.406 -3.682 1 92.25 91 ALA A CA 1
ATOM 699 C C . ALA A 1 91 ? 16.75 -7.301 -4.723 1 92.25 91 ALA A C 1
ATOM 701 O O . ALA A 1 91 ? 15.766 -6.547 -4.703 1 92.25 91 ALA A O 1
ATOM 702 N N . ASP A 1 92 ? 17.672 -7.23 -5.656 1 91.31 92 ASP A N 1
ATOM 703 C CA . ASP A 1 92 ? 17.672 -6.191 -6.68 1 91.31 92 ASP A CA 1
ATOM 704 C C . ASP A 1 92 ? 16.547 -6.41 -7.684 1 91.31 92 ASP A C 1
ATOM 706 O O . ASP A 1 92 ? 16.172 -5.496 -8.43 1 91.31 92 ASP A O 1
ATOM 710 N N . LYS A 1 93 ? 15.969 -7.594 -7.711 1 94.19 93 LYS A N 1
ATOM 711 C CA . LYS A 1 93 ? 14.883 -7.93 -8.625 1 94.19 93 LYS A CA 1
ATOM 712 C C . LYS A 1 93 ? 13.539 -7.977 -7.898 1 94.19 93 LYS A C 1
ATOM 714 O O . LYS A 1 93 ? 12.539 -8.445 -8.445 1 94.19 93 LYS A O 1
ATOM 719 N N . ALA A 1 94 ? 13.547 -7.516 -6.684 1 94.44 94 ALA A N 1
ATOM 720 C CA . ALA A 1 94 ? 12.344 -7.633 -5.859 1 94.44 94 ALA A CA 1
ATOM 721 C C . ALA A 1 94 ? 11.875 -6.266 -5.375 1 94.44 94 ALA A C 1
ATOM 723 O O . ALA A 1 94 ? 12.688 -5.422 -4.992 1 94.44 94 ALA A O 1
ATOM 724 N N . ASN A 1 95 ? 10.617 -6.008 -5.586 1 92.81 95 ASN A N 1
ATOM 725 C CA . ASN A 1 95 ? 9.945 -4.926 -4.879 1 92.81 95 ASN A CA 1
ATOM 726 C C . ASN A 1 95 ? 9.141 -5.445 -3.689 1 92.81 95 ASN A C 1
ATOM 728 O O . ASN A 1 95 ? 8.086 -6.059 -3.863 1 92.81 95 ASN A O 1
ATOM 732 N N . LEU A 1 96 ? 9.664 -5.254 -2.574 1 92.25 96 LEU A N 1
ATOM 733 C CA . LEU A 1 96 ? 8.984 -5.715 -1.365 1 92.25 96 LEU A CA 1
ATOM 734 C C . LEU A 1 96 ? 8.109 -4.617 -0.774 1 92.25 96 LEU A C 1
ATOM 736 O O . LEU A 1 96 ? 8.609 -3.543 -0.423 1 92.25 96 LEU A O 1
ATOM 740 N N . VAL A 1 97 ? 6.844 -4.918 -0.684 1 90.69 97 VAL A N 1
ATOM 741 C CA . VAL A 1 97 ? 5.84 -3.934 -0.289 1 90.69 97 VAL A CA 1
ATOM 742 C C . VAL A 1 97 ? 5.141 -4.391 0.988 1 90.69 97 VAL A C 1
ATOM 744 O O . VAL A 1 97 ? 4.559 -5.477 1.028 1 90.69 97 VAL A O 1
ATOM 747 N N . PHE A 1 98 ? 5.207 -3.58 1.975 1 90.25 98 PHE A N 1
ATOM 748 C CA . PHE A 1 98 ? 4.465 -3.852 3.201 1 90.25 98 PHE A CA 1
ATOM 749 C C . PHE A 1 98 ? 3.068 -3.246 3.135 1 90.25 98 PHE A C 1
ATOM 751 O O . PHE A 1 98 ? 2.895 -2.045 3.348 1 90.25 98 PHE A O 1
ATOM 758 N N . SER A 1 99 ? 2.068 -4.078 2.924 1 90.38 99 SER A N 1
ATOM 759 C CA . SER A 1 99 ? 0.701 -3.617 2.713 1 90.38 99 SER A CA 1
ATOM 760 C C . SER A 1 99 ? -0.279 -4.785 2.688 1 90.38 99 SER A C 1
ATOM 762 O O . SER A 1 99 ? 0.094 -5.906 2.34 1 90.38 99 SER A O 1
ATOM 764 N N . GLU A 1 100 ? -1.531 -4.477 3.061 1 89.56 100 GLU A N 1
ATOM 765 C CA . GLU A 1 100 ? -2.613 -5.402 2.74 1 89.56 100 GLU A CA 1
ATOM 766 C C . GLU A 1 100 ? -2.906 -5.41 1.243 1 89.56 100 GLU A C 1
ATOM 768 O O . GLU A 1 100 ? -2.719 -4.398 0.562 1 89.56 100 GLU A O 1
ATOM 773 N N . ALA A 1 101 ? -3.381 -6.539 0.829 1 90.75 101 ALA A N 1
ATOM 774 C CA . ALA A 1 101 ? -3.664 -6.707 -0.594 1 90.75 101 ALA A CA 1
ATOM 775 C C . ALA A 1 101 ? -4.652 -5.656 -1.085 1 90.75 101 ALA A C 1
ATOM 777 O O . ALA A 1 101 ? -4.41 -4.988 -2.094 1 90.75 101 ALA A O 1
ATOM 778 N N . LYS A 1 102 ? -5.723 -5.48 -0.375 1 87.81 102 LYS A N 1
ATOM 779 C CA . LYS A 1 102 ? -6.75 -4.527 -0.778 1 87.81 102 LYS A CA 1
ATOM 780 C C . LYS A 1 102 ? -6.203 -3.104 -0.815 1 87.81 102 LYS A C 1
ATOM 782 O O . LYS A 1 102 ? -6.523 -2.332 -1.722 1 87.81 102 LYS A O 1
ATOM 787 N N . SER A 1 103 ? -5.383 -2.777 0.148 1 87.06 103 SER A N 1
ATOM 788 C CA . SER A 1 103 ? -4.758 -1.461 0.21 1 87.06 103 SER A CA 1
ATOM 789 C C . SER A 1 103 ? -3.818 -1.24 -0.972 1 87.06 103 SER A C 1
ATOM 791 O O . SER A 1 103 ? -3.814 -0.166 -1.576 1 87.06 103 SER A O 1
ATOM 793 N N . PHE A 1 104 ? -3.047 -2.211 -1.292 1 89.81 104 PHE A N 1
ATOM 794 C CA . PHE A 1 104 ? -2.121 -2.143 -2.418 1 89.81 104 PHE A CA 1
ATOM 795 C C . PHE A 1 104 ? -2.871 -1.888 -3.719 1 89.81 104 PHE A C 1
ATOM 797 O O . PHE A 1 104 ? -2.402 -1.13 -4.57 1 89.81 104 PHE A O 1
ATOM 804 N N . LEU A 1 105 ? -4.055 -2.43 -3.803 1 89.81 105 LEU A N 1
ATOM 805 C CA . LEU A 1 105 ? -4.809 -2.395 -5.051 1 89.81 105 LEU A CA 1
ATOM 806 C C . LEU A 1 105 ? -5.629 -1.112 -5.156 1 89.81 105 LEU A C 1
ATOM 808 O O . LEU A 1 105 ? -6.191 -0.816 -6.211 1 89.81 105 LEU A O 1
ATOM 812 N N . MET A 1 106 ? -5.664 -0.421 -4.109 1 82.56 106 MET A N 1
ATOM 813 C CA . MET A 1 106 ? -6.469 0.796 -4.086 1 82.56 106 MET A CA 1
ATOM 814 C C . MET A 1 106 ? -6 1.783 -5.148 1 82.56 106 MET A C 1
ATOM 816 O O . MET A 1 106 ? -4.797 1.949 -5.359 1 82.56 106 MET A O 1
ATOM 820 N N . LYS A 1 107 ? -6.984 2.314 -5.895 1 75 107 LYS A N 1
ATOM 821 C CA . LYS A 1 107 ? -6.668 3.391 -6.828 1 75 107 LYS A CA 1
ATOM 822 C C . LYS A 1 107 ? -6.18 4.633 -6.09 1 75 107 LYS A C 1
ATOM 824 O O . LYS A 1 107 ? -6.766 5.031 -5.082 1 75 107 LYS A O 1
ATOM 829 N N . LYS A 1 108 ? -4.949 4.965 -6.555 1 75.19 108 LYS A N 1
ATOM 830 C CA . LYS A 1 108 ? -4.336 6.113 -5.891 1 75.19 108 LYS A CA 1
ATOM 831 C C . LYS A 1 108 ? -4.176 7.285 -6.855 1 75.19 108 LYS A C 1
ATOM 833 O O . LYS A 1 108 ? -3.689 7.109 -7.973 1 75.19 108 LYS A O 1
ATOM 838 N N . ASP A 1 109 ? -5.035 8.336 -6.887 1 72 109 ASP A N 1
ATOM 839 C CA . ASP A 1 109 ? -4.691 9.508 -7.684 1 72 109 ASP A CA 1
ATOM 840 C C . ASP A 1 109 ? -5.637 10.672 -7.391 1 72 109 ASP A C 1
ATOM 842 O O . ASP A 1 109 ? -6.605 10.516 -6.641 1 72 109 ASP A O 1
ATOM 846 N N . ASN A 1 110 ? -5.121 11.742 -7.738 1 89.5 110 ASN A N 1
ATOM 847 C CA . ASN A 1 110 ? -5.812 13.023 -7.801 1 89.5 110 ASN A CA 1
ATOM 848 C C . ASN A 1 110 ? -6.129 13.562 -6.406 1 89.5 110 ASN A C 1
ATOM 850 O O . ASN A 1 110 ? -7.246 14 -6.145 1 89.5 110 ASN A O 1
ATOM 854 N N . PHE A 1 111 ? -5.078 13.484 -5.531 1 96.19 111 PHE A N 1
ATOM 855 C CA . PHE A 1 111 ? -5.23 14.133 -4.238 1 96.19 111 PHE A CA 1
ATOM 856 C C . PHE A 1 111 ? -5.074 15.641 -4.371 1 96.19 111 PHE A C 1
ATOM 858 O O . PHE A 1 111 ? -4.234 16.125 -5.133 1 96.19 111 PHE A O 1
ATOM 865 N N . ASP A 1 112 ? -5.832 16.312 -3.582 1 97.62 112 ASP A N 1
ATOM 866 C CA . ASP A 1 112 ? -5.758 17.766 -3.572 1 97.62 112 ASP A CA 1
ATOM 867 C C . ASP A 1 112 ? -4.848 18.266 -2.455 1 97.62 112 ASP A C 1
ATOM 869 O O . ASP A 1 112 ? -4.219 19.312 -2.582 1 97.62 112 ASP A O 1
ATOM 873 N N . ILE A 1 113 ? -4.832 17.625 -1.391 1 98.12 113 ILE A N 1
ATOM 874 C CA . ILE A 1 113 ? -4.012 17.953 -0.232 1 98.12 113 ILE A CA 1
ATOM 875 C C . ILE A 1 113 ? -3.309 16.688 0.275 1 98.12 113 ILE A C 1
ATOM 877 O O . ILE A 1 113 ? -3.932 15.633 0.396 1 98.12 113 ILE A O 1
ATOM 881 N N . ALA A 1 114 ? -2.061 16.797 0.502 1 98.31 114 ALA A N 1
ATOM 882 C CA . ALA A 1 114 ? -1.316 15.695 1.095 1 98.31 114 ALA A CA 1
ATOM 883 C C 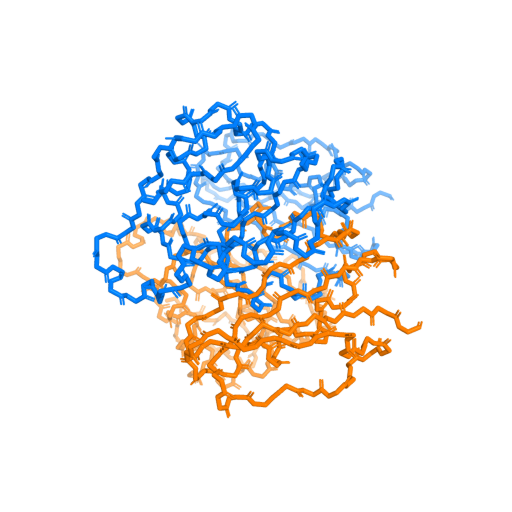. ALA A 1 114 ? -0.531 16.156 2.32 1 98.31 114 ALA A C 1
ATOM 885 O O . ALA A 1 114 ? 0.159 17.172 2.275 1 98.31 114 ALA A O 1
ATOM 886 N N . PHE A 1 115 ? -0.647 15.414 3.393 1 97.06 115 PHE A N 1
ATOM 887 C CA . PHE A 1 115 ? 0.122 15.656 4.605 1 97.06 115 PHE A CA 1
ATOM 888 C C . PHE A 1 115 ? 1.265 14.656 4.734 1 97.06 115 PHE A C 1
ATOM 890 O O . PHE A 1 115 ? 1.058 13.445 4.594 1 97.06 115 PHE A O 1
ATOM 897 N N . LEU A 1 116 ? 2.439 15.125 4.941 1 95.62 116 LEU A N 1
ATOM 898 C CA . LEU A 1 116 ? 3.602 14.312 5.281 1 95.62 116 LEU A CA 1
ATOM 899 C C . LEU A 1 116 ? 4.152 14.695 6.648 1 95.62 116 LEU A C 1
ATOM 901 O O . LEU A 1 116 ? 4.781 15.742 6.797 1 95.62 116 LEU A O 1
ATOM 905 N N . ASP A 1 117 ? 3.898 13.938 7.598 1 92 117 ASP A N 1
ATOM 906 C CA . ASP A 1 117 ? 4.387 14.133 8.961 1 92 117 ASP A CA 1
ATOM 907 C C . ASP A 1 117 ? 5.082 12.875 9.477 1 92 117 ASP A C 1
ATOM 909 O O . ASP A 1 117 ? 4.598 12.234 10.414 1 92 117 ASP A O 1
ATOM 913 N N . PRO A 1 118 ? 6.176 12.477 8.914 1 89.69 118 PRO A N 1
ATOM 914 C CA . PRO A 1 118 ? 6.902 11.266 9.312 1 89.69 118 PRO A CA 1
ATOM 915 C C . PRO A 1 118 ? 7.695 11.453 10.602 1 89.69 118 PRO A C 1
ATOM 917 O O . PRO A 1 118 ? 7.859 12.578 11.078 1 89.69 118 PRO A O 1
ATOM 920 N N . PRO A 1 119 ? 8.109 10.297 11.203 1 80.81 119 PRO A N 1
ATOM 921 C CA . PRO A 1 119 ? 9.086 10.445 12.289 1 80.81 119 PRO A CA 1
ATOM 922 C C . PRO A 1 119 ? 10.336 11.211 11.867 1 80.81 119 PRO A C 1
ATOM 924 O O . PRO A 1 119 ? 10.742 11.133 10.703 1 80.81 119 PRO A O 1
ATOM 927 N N . TYR A 1 120 ? 10.945 12.008 12.719 1 72.06 120 TYR A N 1
ATOM 928 C CA . TYR A 1 120 ? 12.008 12.953 12.391 1 72.06 120 TYR A CA 1
ATOM 929 C C . TYR A 1 120 ? 13.305 12.227 12.055 1 72.06 120 TYR A C 1
ATOM 931 O O . TYR A 1 120 ? 13.539 11.117 12.547 1 72.06 120 TYR A O 1
ATOM 939 N N . HIS A 1 121 ? 14.078 12.883 11.164 1 68.56 121 HIS A N 1
ATOM 940 C CA . HIS A 1 121 ? 15.469 12.602 10.852 1 68.56 121 HIS A CA 1
ATOM 941 C C . HIS A 1 121 ? 15.617 11.266 10.125 1 68.56 121 HIS A C 1
ATOM 943 O O . HIS A 1 121 ? 16.531 10.492 10.414 1 68.56 121 HIS A O 1
ATOM 949 N N . GLN A 1 122 ? 14.688 10.945 9.227 1 72.56 122 GLN A N 1
ATOM 950 C CA . GLN A 1 122 ? 14.828 9.703 8.477 1 72.56 122 GLN A CA 1
ATOM 951 C C . GLN A 1 122 ? 14.734 9.953 6.973 1 72.56 122 GLN A C 1
ATOM 953 O O . GLN A 1 122 ? 14.594 9.008 6.191 1 72.56 122 GLN A O 1
ATOM 958 N N . ASN A 1 123 ? 14.797 11.18 6.523 1 79.69 123 ASN A N 1
ATOM 959 C CA . ASN A 1 123 ? 14.742 11.586 5.125 1 79.69 123 ASN A CA 1
ATOM 960 C C . ASN A 1 123 ? 13.539 10.984 4.414 1 79.69 123 ASN A C 1
ATOM 962 O O . ASN A 1 123 ? 13.57 10.766 3.199 1 79.69 123 ASN A O 1
ATOM 966 N N . LEU A 1 124 ? 12.539 10.672 5.086 1 86.31 124 LEU A N 1
ATOM 967 C CA . LEU A 1 124 ? 11.359 10.023 4.539 1 86.31 124 LEU A CA 1
ATOM 968 C C . LEU A 1 124 ? 10.586 10.969 3.623 1 86.31 124 LEU A C 1
ATOM 970 O O . LEU A 1 124 ? 10.055 10.547 2.594 1 86.31 124 LEU A O 1
ATOM 974 N N . VAL A 1 125 ? 10.594 12.234 4.02 1 91.88 125 VAL A N 1
ATOM 975 C CA . VAL A 1 125 ? 9.852 13.211 3.23 1 91.88 125 VAL A CA 1
ATOM 976 C C . VAL A 1 125 ? 10.469 13.328 1.838 1 91.88 125 VAL A C 1
ATOM 978 O O . VAL A 1 125 ? 9.766 13.211 0.83 1 91.88 125 VAL A O 1
ATOM 981 N N . VAL A 1 126 ? 11.766 13.461 1.797 1 90.75 126 VAL A N 1
ATOM 982 C CA . VAL A 1 126 ? 12.484 13.633 0.54 1 90.75 126 VAL A CA 1
ATOM 983 C C . VAL A 1 126 ? 12.289 12.406 -0.348 1 90.75 126 VAL A C 1
ATOM 985 O O . VAL A 1 126 ? 12.102 12.539 -1.562 1 90.75 126 VAL A O 1
ATOM 988 N N . ASP A 1 127 ? 12.227 11.305 0.237 1 90.06 127 ASP A N 1
ATOM 989 C CA . ASP A 1 127 ? 12.102 10.047 -0.497 1 90.06 127 ASP A CA 1
ATOM 990 C C . ASP A 1 127 ? 10.703 9.891 -1.089 1 90.06 127 ASP A C 1
ATOM 992 O O . ASP A 1 127 ? 10.523 9.258 -2.131 1 90.06 127 ASP A O 1
ATOM 996 N N . CYS A 1 128 ? 9.703 10.523 -0.522 1 93.62 128 CYS A N 1
ATOM 997 C CA . CYS A 1 128 ? 8.312 10.305 -0.905 1 93.62 128 CYS A CA 1
ATOM 998 C C . CYS A 1 128 ? 7.879 11.312 -1.965 1 93.62 128 CYS A C 1
ATOM 1000 O O . CYS A 1 128 ? 7.008 11.016 -2.785 1 93.62 128 CYS A O 1
ATOM 1002 N N . LEU A 1 129 ? 8.516 12.469 -1.978 1 95 129 LEU A N 1
ATOM 1003 C CA . LEU A 1 129 ? 8.016 13.609 -2.736 1 95 129 LEU A CA 1
ATOM 1004 C C . LEU A 1 129 ? 7.941 13.281 -4.223 1 95 129 LEU A C 1
ATOM 1006 O O . LEU A 1 129 ? 6.91 13.508 -4.863 1 95 129 LEU A O 1
ATOM 1010 N N . PRO A 1 130 ? 8.969 12.68 -4.828 1 92.56 130 PRO A N 1
ATOM 1011 C CA . PRO A 1 130 ? 8.922 12.453 -6.273 1 92.56 130 PRO A CA 1
ATOM 1012 C C . PRO A 1 130 ? 7.738 11.586 -6.699 1 92.56 130 PRO A C 1
ATOM 1014 O O . PRO A 1 130 ? 7.055 11.906 -7.672 1 92.56 130 PRO A O 1
ATOM 1017 N N . SER A 1 131 ? 7.492 10.508 -6.004 1 91.75 131 SER A N 1
ATOM 1018 C CA . SER A 1 131 ? 6.379 9.625 -6.336 1 91.75 131 SER A CA 1
ATOM 1019 C C . SER A 1 131 ? 5.039 10.266 -5.977 1 91.75 131 SER A C 1
ATOM 1021 O O . SER A 1 131 ? 4.059 10.109 -6.703 1 91.75 131 SER A O 1
ATOM 1023 N N . LEU A 1 132 ? 5.02 11.039 -4.938 1 94.88 132 LEU A N 1
ATOM 1024 C CA . LEU A 1 132 ? 3.789 11.656 -4.453 1 94.88 132 LEU A CA 1
ATOM 1025 C C . LEU A 1 132 ? 3.277 12.695 -5.441 1 94.88 132 LEU A C 1
ATOM 1027 O O . LEU A 1 132 ? 2.07 12.797 -5.676 1 94.88 132 LEU A O 1
ATOM 1031 N N . THR A 1 133 ? 4.195 13.422 -6.004 1 94.81 133 THR A N 1
ATOM 1032 C CA . THR A 1 133 ? 3.791 14.492 -6.906 1 94.81 133 THR A CA 1
ATOM 1033 C C . THR A 1 133 ? 2.975 13.945 -8.07 1 94.81 133 THR A C 1
ATOM 1035 O O . THR A 1 133 ? 2.074 14.609 -8.578 1 94.81 133 THR A O 1
ATOM 1038 N N . ASN A 1 134 ? 3.211 12.719 -8.453 1 90.88 134 ASN A N 1
ATOM 1039 C CA . ASN A 1 134 ? 2.5 12.102 -9.562 1 90.88 134 ASN A CA 1
ATOM 1040 C C . ASN A 1 134 ? 1.064 11.75 -9.18 1 90.88 134 ASN A C 1
ATOM 1042 O O . ASN A 1 134 ? 0.241 11.453 -10.055 1 90.88 134 ASN A O 1
ATOM 1046 N N . LEU A 1 135 ? 0.723 11.766 -7.977 1 92.75 135 LEU A N 1
ATOM 1047 C CA . LEU A 1 135 ? -0.596 11.359 -7.504 1 92.75 135 LEU A CA 1
ATOM 1048 C C . LEU A 1 135 ? -1.439 12.578 -7.141 1 92.75 135 LEU A C 1
ATOM 1050 O O . LEU A 1 135 ? -2.611 12.438 -6.777 1 92.75 135 LEU A O 1
ATOM 1054 N N . MET A 1 136 ? -0.824 13.742 -7.254 1 95.88 136 MET A N 1
ATOM 1055 C CA . MET A 1 136 ? -1.503 14.969 -6.832 1 95.88 136 MET A CA 1
ATOM 1056 C C . MET A 1 136 ? -2.264 15.594 -7.996 1 95.88 136 MET A C 1
ATOM 1058 O O . MET A 1 136 ? -1.856 15.461 -9.148 1 95.88 136 MET A O 1
ATOM 1062 N N . SER A 1 137 ? -3.354 16.25 -7.652 1 94.88 137 SER A N 1
ATOM 1063 C CA . SER A 1 137 ? -4.02 17.125 -8.617 1 94.88 137 SER A CA 1
ATOM 1064 C C . SER A 1 137 ? -3.143 18.312 -8.992 1 94.88 137 SER A C 1
ATOM 1066 O O . SER A 1 137 ? -2.266 18.703 -8.219 1 94.88 137 SER A O 1
ATOM 1068 N N . GLU A 1 138 ? -3.447 18.875 -10.078 1 92.69 138 GLU A N 1
ATOM 1069 C CA . GLU A 1 138 ? -2.65 19.984 -10.602 1 92.69 138 GLU A CA 1
ATOM 1070 C C . GLU A 1 138 ? -2.666 21.172 -9.648 1 92.69 138 GLU A C 1
ATOM 1072 O O . GLU A 1 138 ? -1.667 21.891 -9.523 1 92.69 138 GLU A O 1
ATOM 1077 N N . ASP A 1 139 ? -3.713 21.391 -8.969 1 94.38 139 ASP A N 1
ATOM 1078 C CA . ASP A 1 139 ? -3.852 22.547 -8.078 1 94.38 139 ASP A CA 1
ATOM 1079 C C . ASP A 1 139 ? -3.699 22.141 -6.617 1 94.38 139 ASP A C 1
ATOM 1081 O O . ASP A 1 139 ? -4.137 22.859 -5.719 1 94.38 139 ASP A O 1
ATOM 1085 N N . GLY A 1 140 ? -3.125 21.031 -6.402 1 96.75 140 GLY A N 1
ATOM 1086 C CA . GLY A 1 140 ? -3.033 20.5 -5.051 1 96.75 140 GLY A CA 1
ATOM 1087 C C . GLY A 1 140 ? 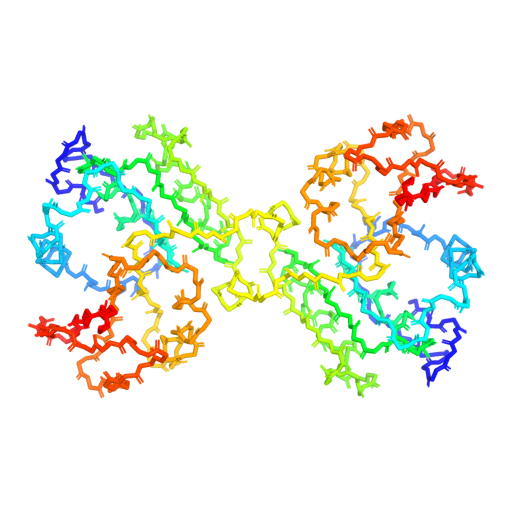-1.907 21.125 -4.246 1 96.75 140 GLY A C 1
ATOM 1088 O O . GLY A 1 140 ? -1.17 21.969 -4.75 1 96.75 140 GLY A O 1
ATOM 1089 N N . VAL A 1 141 ? -1.82 20.75 -2.967 1 97.94 141 VAL A N 1
ATOM 1090 C CA . VAL A 1 141 ? -0.778 21.219 -2.061 1 97.94 141 VAL A CA 1
ATOM 1091 C C . VAL A 1 141 ? -0.242 20.047 -1.238 1 97.94 141 VAL A C 1
ATOM 1093 O O . VAL A 1 141 ? -1.011 19.188 -0.788 1 97.94 141 VAL A O 1
ATOM 1096 N N . ILE A 1 142 ? 1.039 20.031 -1.146 1 98 142 ILE A N 1
ATOM 1097 C CA . ILE A 1 142 ? 1.717 19.062 -0.28 1 98 142 ILE A CA 1
ATOM 1098 C C . ILE A 1 142 ? 2.295 19.797 0.936 1 98 142 ILE A C 1
ATOM 1100 O O . ILE A 1 142 ? 3.049 20.75 0.792 1 98 142 ILE A O 1
ATOM 1104 N N . ILE A 1 143 ? 1.97 19.297 2.086 1 97.38 143 ILE A N 1
ATOM 1105 C CA . ILE A 1 143 ? 2.426 19.938 3.314 1 97.38 143 ILE A CA 1
ATOM 1106 C C . ILE A 1 143 ? 3.311 18.969 4.102 1 97.38 143 ILE A C 1
ATOM 1108 O O . ILE A 1 143 ? 2.854 17.906 4.531 1 97.38 143 ILE A O 1
ATOM 1112 N N . CYS A 1 144 ? 4.484 19.422 4.316 1 95.69 144 CYS A N 1
ATOM 1113 C CA . CYS A 1 144 ? 5.477 18.594 4.992 1 95.69 144 CYS A CA 1
ATOM 1114 C C . CYS A 1 144 ? 5.832 19.188 6.359 1 95.69 144 CYS A C 1
ATOM 1116 O O . CYS A 1 144 ? 6.137 20.375 6.469 1 95.69 144 CYS A O 1
ATOM 1118 N N . GLU A 1 145 ? 5.754 18.359 7.32 1 92.5 145 GLU A N 1
ATOM 1119 C CA . GLU A 1 145 ? 6.215 18.703 8.664 1 92.5 145 GLU A CA 1
ATOM 1120 C C . GLU A 1 145 ? 7.547 18.031 8.977 1 92.5 145 GLU A C 1
ATOM 1122 O O . GLU A 1 145 ? 7.637 16.797 9.008 1 92.5 145 GLU A O 1
ATOM 1127 N N . THR A 1 146 ? 8.547 18.828 9.18 1 91.06 146 THR A N 1
ATOM 1128 C CA . THR A 1 146 ? 9.883 18.312 9.477 1 91.06 146 THR A CA 1
ATOM 1129 C C . THR A 1 146 ? 10.523 19.094 10.625 1 91.06 146 THR A C 1
ATOM 1131 O O . THR A 1 146 ? 9.953 20.078 11.102 1 91.06 146 THR A O 1
ATOM 1134 N N . ALA A 1 147 ? 11.609 18.5 11.078 1 88.5 147 ALA A N 1
ATOM 1135 C CA . ALA A 1 147 ? 12.406 19.297 12.008 1 88.5 147 ALA A 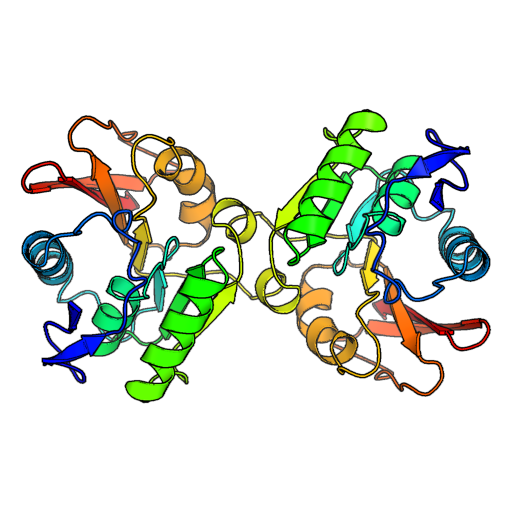CA 1
ATOM 1136 C C . ALA A 1 147 ? 12.93 20.562 11.32 1 88.5 147 ALA A C 1
ATOM 1138 O O . ALA A 1 147 ? 13.203 20.562 10.117 1 88.5 147 ALA A O 1
ATOM 1139 N N . LYS A 1 148 ? 13.109 21.594 12.133 1 88.06 148 LYS A N 1
ATOM 1140 C CA . LYS A 1 148 ? 13.492 22.891 11.594 1 88.06 148 LYS A CA 1
ATOM 1141 C C . LYS A 1 148 ? 14.867 22.828 10.93 1 88.06 148 LYS A C 1
ATOM 1143 O O . LYS A 1 148 ? 15.195 23.672 10.094 1 88.06 148 LYS A O 1
ATOM 1148 N N . ASP A 1 149 ? 15.641 21.891 11.305 1 87.69 149 ASP A N 1
ATOM 1149 C CA . ASP A 1 149 ? 17 21.812 10.773 1 87.69 149 ASP A CA 1
ATOM 1150 C C . ASP A 1 149 ? 17.062 20.891 9.547 1 87.69 149 ASP A C 1
ATOM 1152 O O . ASP A 1 149 ? 18.141 20.703 8.977 1 87.69 149 ASP A O 1
ATOM 1156 N N . GLU A 1 150 ? 15.953 20.375 9.164 1 87.5 150 GLU A N 1
ATOM 1157 C CA . GLU A 1 150 ? 15.906 19.547 7.969 1 87.5 150 GLU A CA 1
ATOM 1158 C C . GLU A 1 150 ? 15.656 20.391 6.723 1 87.5 150 GLU A C 1
ATOM 1160 O O . GLU A 1 150 ? 14.789 21.266 6.723 1 87.5 150 GLU A O 1
ATOM 1165 N N . GLU A 1 151 ? 16.406 20.172 5.75 1 87.44 151 GLU A N 1
ATOM 1166 C CA . GLU A 1 151 ? 16.266 20.906 4.496 1 87.44 151 GLU A CA 1
ATOM 1167 C C . GLU A 1 151 ? 15.555 20.062 3.439 1 87.44 151 GLU A C 1
ATOM 1169 O O . GLU A 1 151 ? 15.922 18.906 3.209 1 87.44 151 GLU A O 1
ATOM 1174 N N . LEU A 1 152 ? 14.539 20.688 2.826 1 93.44 152 LEU A N 1
ATOM 1175 C CA . LEU A 1 152 ? 13.828 20.047 1.729 1 93.44 152 LEU A CA 1
ATOM 1176 C C . LEU A 1 152 ? 14.203 20.672 0.392 1 93.44 152 LEU A C 1
ATOM 1178 O O . LEU A 1 152 ? 14.594 21.844 0.34 1 93.44 152 LEU A O 1
ATOM 1182 N N . PRO A 1 153 ? 14.195 19.859 -0.685 1 94.5 153 PRO A N 1
ATOM 1183 C CA . PRO A 1 153 ? 14.523 20.406 -1.996 1 94.5 153 PRO A CA 1
ATOM 1184 C C . PRO A 1 153 ? 13.586 21.547 -2.408 1 94.5 153 PRO A C 1
ATOM 1186 O O . PRO A 1 153 ? 12.383 21.484 -2.135 1 94.5 153 PRO A O 1
ATOM 1189 N N . GLN A 1 154 ? 14.117 22.5 -3.061 1 95.81 154 GLN A N 1
ATOM 1190 C CA . GLN A 1 154 ? 13.336 23.656 -3.477 1 95.81 154 GLN A CA 1
ATOM 1191 C C . GLN A 1 154 ? 12.32 23.281 -4.551 1 95.81 154 GLN A C 1
ATOM 1193 O O . GLN A 1 154 ? 11.273 23.906 -4.668 1 95.81 154 GLN A O 1
ATOM 1198 N N . GLU A 1 155 ? 12.711 22.25 -5.281 1 95.81 155 GLU A N 1
ATOM 1199 C CA . GLU A 1 155 ? 11.836 21.812 -6.363 1 95.81 155 GLU A CA 1
ATOM 1200 C C . GLU A 1 155 ? 11.922 20.297 -6.555 1 95.81 155 GLU A C 1
ATOM 1202 O O . GLU A 1 155 ? 13 19.719 -6.461 1 95.81 155 GLU A O 1
ATOM 1207 N N . VAL A 1 156 ? 10.773 19.766 -6.75 1 94.44 156 VAL A N 1
ATOM 1208 C CA . VAL A 1 156 ? 10.656 18.359 -7.098 1 94.44 156 VAL A CA 1
ATOM 1209 C C . VAL A 1 156 ? 9.617 18.172 -8.195 1 94.44 156 VAL A C 1
ATOM 1211 O O . VAL A 1 156 ? 8.422 18.422 -7.977 1 94.44 156 VAL A O 1
ATOM 1214 N N . ASN A 1 157 ? 9.898 17.672 -9.398 1 94.5 157 ASN A N 1
ATOM 1215 C CA . ASN A 1 157 ? 8.984 17.422 -10.516 1 94.5 157 ASN A CA 1
ATOM 1216 C C . ASN A 1 157 ? 8.078 18.625 -10.766 1 94.5 157 ASN A C 1
ATOM 1218 O O . ASN A 1 157 ? 6.859 18.484 -10.867 1 94.5 157 ASN A O 1
ATOM 1222 N N . SER A 1 158 ? 8.539 19.828 -10.734 1 94.94 158 SER A N 1
ATOM 1223 C CA . SER A 1 158 ? 7.828 21.078 -11.039 1 94.94 158 SER A CA 1
ATOM 1224 C C . SER A 1 158 ? 7.031 21.562 -9.836 1 94.94 158 SER A C 1
ATOM 1226 O O . SER A 1 158 ? 6.242 22.5 -9.945 1 94.94 158 SER A O 1
ATOM 1228 N N . TRP A 1 159 ? 7.152 20.859 -8.766 1 96.88 159 TRP A N 1
ATOM 1229 C CA . TRP A 1 159 ? 6.59 21.359 -7.516 1 96.88 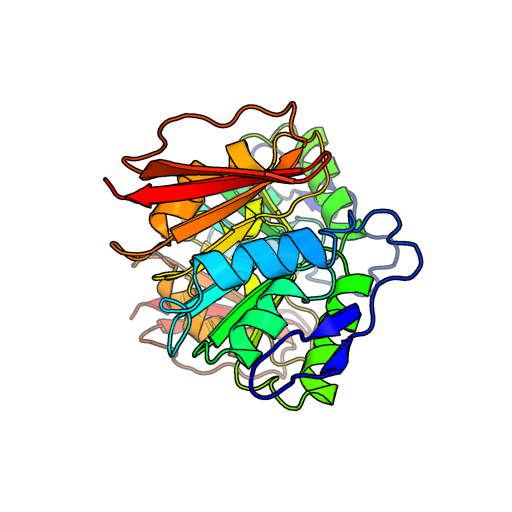159 TRP A CA 1
ATOM 1230 C C . TRP A 1 159 ? 7.625 22.156 -6.73 1 96.88 159 TRP A C 1
ATOM 1232 O O . TRP A 1 159 ? 8.734 21.672 -6.492 1 96.88 159 TRP A O 1
ATOM 1242 N N . GLN A 1 160 ? 7.18 23.328 -6.312 1 97.56 160 GLN A N 1
ATOM 1243 C CA . GLN A 1 160 ? 8.117 24.219 -5.633 1 97.56 160 GLN A CA 1
ATOM 1244 C C . GLN A 1 160 ? 7.602 24.609 -4.254 1 97.56 160 GLN A C 1
ATOM 1246 O O . GLN A 1 160 ? 6.395 24.625 -4.016 1 97.56 160 GLN A O 1
ATOM 1251 N N . ILE A 1 161 ? 8.562 24.984 -3.453 1 97.44 161 ILE A N 1
ATOM 1252 C CA . ILE A 1 161 ? 8.18 25.5 -2.145 1 97.44 161 ILE A CA 1
ATOM 1253 C C . ILE A 1 161 ? 7.449 26.844 -2.311 1 97.44 161 ILE A C 1
ATOM 1255 O O . ILE A 1 161 ? 8.008 27.797 -2.854 1 97.44 161 ILE A O 1
ATOM 1259 N N . SER A 1 162 ? 6.258 26.828 -1.916 1 97.12 162 SER A N 1
ATOM 1260 C CA . SER A 1 162 ? 5.453 28.047 -2.021 1 97.12 162 SER A CA 1
ATOM 1261 C C . SER A 1 162 ? 5.43 28.812 -0.702 1 97.12 162 SER A C 1
ATOM 1263 O O . SER A 1 162 ? 5.148 30.016 -0.677 1 97.12 162 SER A O 1
ATOM 1265 N N . LYS A 1 163 ? 5.566 28.109 0.366 1 95.56 163 LYS A N 1
ATOM 1266 C CA . LYS A 1 163 ? 5.477 28.672 1.711 1 95.56 163 LYS A CA 1
ATOM 1267 C C . LYS A 1 163 ? 6.234 27.812 2.719 1 95.56 163 LYS A C 1
ATOM 1269 O O . LYS A 1 163 ? 6.234 26.594 2.615 1 95.56 163 LYS A O 1
ATOM 1274 N N . GLN A 1 164 ? 6.941 28.469 3.588 1 95.69 164 GLN A N 1
ATOM 1275 C CA . GLN A 1 164 ? 7.555 27.812 4.734 1 95.69 164 GLN A CA 1
ATOM 1276 C C . GLN A 1 164 ? 7.309 28.594 6.02 1 95.69 164 GLN A C 1
ATOM 1278 O O . GLN A 1 164 ? 7.359 29.828 6.02 1 95.69 164 GLN A O 1
ATOM 1283 N N . LYS A 1 165 ? 7.027 27.859 7.047 1 93.38 165 LYS A N 1
ATOM 1284 C CA . LYS A 1 165 ? 6.805 28.5 8.344 1 93.38 165 LYS A CA 1
ATOM 1285 C C . LYS A 1 165 ? 7.387 27.672 9.477 1 93.38 165 LYS A C 1
ATOM 1287 O O . LYS A 1 165 ? 7.191 26.453 9.523 1 93.38 165 LYS A O 1
ATOM 1292 N N . LYS A 1 166 ? 8.055 28.328 10.359 1 91.25 166 LYS A N 1
ATOM 1293 C CA . LYS A 1 166 ? 8.664 27.672 11.516 1 91.25 166 LYS A CA 1
ATOM 1294 C C . LYS A 1 166 ? 7.809 27.844 12.766 1 91.25 166 LYS A C 1
ATOM 1296 O O . LYS A 1 166 ? 7.277 28.922 13.016 1 91.25 166 LYS A O 1
ATOM 1301 N N . TYR A 1 167 ? 7.621 26.766 13.43 1 87.81 167 TYR A N 1
ATOM 1302 C CA . TYR A 1 167 ? 6.934 26.75 14.711 1 87.81 167 TYR A CA 1
ATOM 1303 C C . TYR A 1 167 ? 7.734 25.969 15.75 1 87.81 167 TYR A C 1
ATOM 1305 O O . TYR A 1 167 ? 7.656 24.734 15.812 1 87.81 167 TYR A O 1
ATOM 1313 N N . GLY A 1 168 ? 8.414 26.734 16.594 1 85.75 168 GLY A N 1
ATOM 1314 C CA . GLY A 1 168 ? 9.289 26.047 17.516 1 85.75 168 GLY A CA 1
ATOM 1315 C C . GLY A 1 168 ? 10.367 25.234 16.828 1 85.75 168 GLY A C 1
ATOM 1316 O O . GLY A 1 168 ? 11.18 25.781 16.078 1 85.75 168 GLY A O 1
ATOM 1317 N N . LYS A 1 169 ? 10.312 23.938 17.047 1 87.25 169 LYS A N 1
ATOM 1318 C CA . LYS A 1 169 ? 11.312 23.047 16.469 1 87.25 169 LYS A CA 1
ATOM 1319 C C . LYS A 1 169 ? 10.812 22.422 15.164 1 87.25 169 LYS A C 1
ATOM 1321 O O . LYS A 1 169 ? 11.516 21.625 14.539 1 87.25 169 LYS A O 1
ATOM 1326 N N . THR A 1 170 ? 9.656 22.859 14.781 1 89.31 170 THR A N 1
ATOM 1327 C CA . THR A 1 170 ? 9.008 22.25 13.625 1 89.31 170 THR A CA 1
ATOM 1328 C C . THR A 1 170 ? 8.992 23.219 12.445 1 89.31 170 THR A C 1
ATOM 1330 O O . THR A 1 170 ? 8.82 24.422 12.625 1 89.31 170 THR A O 1
ATOM 1333 N N . LEU A 1 171 ? 9.25 22.641 11.289 1 92.19 171 LEU A N 1
ATOM 1334 C CA . LEU A 1 171 ? 9.164 23.391 10.047 1 92.19 171 LEU A CA 1
ATOM 1335 C C . LEU A 1 171 ? 8.039 22.875 9.164 1 92.19 171 LEU A C 1
ATOM 1337 O O . LEU A 1 171 ? 7.973 21.672 8.875 1 92.19 171 LEU A O 1
ATOM 1341 N N . LEU A 1 172 ? 7.086 23.766 8.836 1 95.06 172 LEU A N 1
ATOM 1342 C CA . LEU A 1 172 ? 6.062 23.453 7.848 1 95.06 172 LEU A CA 1
ATOM 1343 C C . LEU A 1 172 ? 6.473 23.938 6.465 1 95.06 172 LEU A C 1
ATOM 1345 O O . LEU A 1 172 ? 6.789 25.109 6.281 1 95.06 172 LEU A O 1
ATOM 1349 N N . THR A 1 173 ? 6.527 23.047 5.535 1 96.25 173 THR A N 1
ATOM 1350 C CA . THR A 1 173 ? 6.871 23.375 4.156 1 96.25 173 THR A CA 1
ATOM 1351 C C . THR A 1 173 ? 5.723 23.016 3.217 1 96.25 173 THR A C 1
ATOM 1353 O O . THR A 1 173 ? 5.184 21.906 3.273 1 96.25 173 THR A O 1
ATOM 1356 N N . TYR A 1 174 ? 5.289 23.984 2.387 1 97.75 174 TYR A N 1
ATOM 1357 C CA . TYR A 1 174 ? 4.203 23.797 1.432 1 97.75 174 TYR A CA 1
ATOM 1358 C C . TYR A 1 174 ? 4.738 23.719 0.007 1 97.75 174 TYR A C 1
ATOM 1360 O O . TYR A 1 174 ? 5.438 24.625 -0.448 1 97.75 174 TYR A O 1
ATOM 1368 N N . TYR A 1 175 ? 4.477 22.609 -0.67 1 97.88 175 TYR A N 1
ATOM 1369 C CA . TYR A 1 175 ? 4.816 22.469 -2.082 1 97.88 175 TYR A CA 1
ATOM 1370 C C . TYR A 1 175 ? 3.588 22.672 -2.961 1 97.88 175 TYR A C 1
ATOM 1372 O O . TYR A 1 175 ? 2.508 22.156 -2.65 1 97.88 175 TYR A O 1
ATOM 1380 N N . ARG A 1 176 ? 3.707 23.375 -4.035 1 97.69 176 ARG A N 1
ATOM 1381 C CA . ARG A 1 176 ? 2.688 23.547 -5.066 1 97.69 176 ARG A CA 1
ATOM 1382 C C . ARG A 1 176 ? 3.303 23.453 -6.461 1 97.69 176 ARG A C 1
ATOM 1384 O O . ARG A 1 176 ? 4.504 23.672 -6.629 1 97.69 176 ARG A O 1
ATOM 1391 N N . LYS A 1 177 ? 2.426 23.047 -7.336 1 94.69 177 LYS A N 1
ATOM 1392 C CA . LYS A 1 177 ? 2.91 22.953 -8.711 1 94.69 177 LYS A CA 1
ATOM 1393 C C . LYS A 1 177 ? 3.107 24.328 -9.328 1 94.69 177 LYS A C 1
ATOM 1395 O O . LYS A 1 177 ? 2.266 25.219 -9.164 1 94.69 177 LYS A O 1
ATOM 1400 N N . GLY A 1 178 ? 4.246 24.453 -9.906 1 85.5 178 GLY A N 1
ATOM 1401 C CA . GLY A 1 178 ? 4.586 25.703 -10.562 1 85.5 178 GLY A CA 1
ATOM 1402 C C . GLY A 1 178 ? 3.83 25.938 -11.859 1 85.5 178 GLY A C 1
ATOM 1403 O O . GLY A 1 178 ? 3.311 24.984 -12.453 1 85.5 178 GLY A O 1
ATOM 1404 N N . MET B 1 1 ? -5.922 14.273 22.016 1 77.94 1 MET B N 1
ATOM 1405 C CA . MET B 1 1 ? -5.898 15.43 21.125 1 77.94 1 MET B CA 1
ATOM 1406 C C . MET B 1 1 ? -7.285 15.711 20.562 1 77.94 1 MET B C 1
ATOM 1408 O O . MET B 1 1 ? -8.078 14.789 20.359 1 77.94 1 MET B O 1
ATOM 1412 N N . LYS B 1 2 ? -7.559 17.078 20.422 1 85.12 2 LYS B N 1
ATOM 1413 C CA . LYS B 1 2 ? -8.922 17.453 20.047 1 85.12 2 LYS B CA 1
ATOM 1414 C C . LYS B 1 2 ? -8.977 17.984 18.625 1 85.12 2 LYS B C 1
ATOM 1416 O O . LYS B 1 2 ? -8.031 18.625 18.156 1 85.12 2 LYS B O 1
ATOM 1421 N N . VAL B 1 3 ? -10.086 17.656 17.969 1 88.88 3 VAL B N 1
ATOM 1422 C CA . VAL B 1 3 ? -10.383 18.281 16.688 1 88.88 3 VAL B CA 1
ATOM 1423 C C . VAL B 1 3 ? -10.602 19.781 16.859 1 88.88 3 VAL B C 1
ATOM 1425 O O . VAL B 1 3 ? -11.32 20.203 17.781 1 88.88 3 VAL B O 1
ATOM 1428 N N . ILE B 1 4 ? -10.055 20.547 16.109 1 85.38 4 ILE B N 1
ATOM 1429 C CA . ILE B 1 4 ? -9.984 22 16.328 1 85.38 4 ILE B CA 1
ATOM 1430 C C . ILE B 1 4 ? -11.266 22.656 15.812 1 85.38 4 ILE B C 1
ATOM 1432 O O . ILE B 1 4 ? -11.883 23.453 16.531 1 85.38 4 ILE B O 1
ATOM 1436 N N . THR B 1 5 ? -11.656 22.453 14.641 1 88.12 5 THR B N 1
ATOM 1437 C CA . THR B 1 5 ? -12.805 23.109 14.039 1 88.12 5 THR B CA 1
ATOM 1438 C C . THR B 1 5 ? -13.578 22.156 13.141 1 88.12 5 THR B C 1
ATOM 1440 O O . THR B 1 5 ? -13.148 21.031 12.914 1 88.12 5 THR B O 1
ATOM 1443 N N . GLY B 1 6 ? -14.727 22.609 12.672 1 89.12 6 GLY B N 1
ATOM 1444 C CA . GLY B 1 6 ? -15.539 21.844 11.727 1 89.12 6 GLY B CA 1
ATOM 1445 C C . GLY B 1 6 ? -16.609 21.016 12.398 1 89.12 6 GLY B C 1
ATOM 1446 O O . GLY B 1 6 ? -17.062 21.328 13.508 1 89.12 6 GLY B O 1
ATOM 1447 N N . SER B 1 7 ? -17.125 20.016 11.711 1 89.81 7 SER B N 1
ATOM 1448 C CA . SER B 1 7 ? -18.266 19.219 12.125 1 89.81 7 SER B CA 1
ATOM 1449 C C . SER B 1 7 ? -17.953 18.391 13.359 1 89.81 7 SER B C 1
ATOM 1451 O O . SER B 1 7 ? -18.859 17.969 14.078 1 89.81 7 SER B O 1
ATOM 1453 N N . LEU B 1 8 ? -16.672 18.234 13.648 1 89.44 8 LEU B N 1
ATOM 1454 C CA . LEU B 1 8 ? -16.281 17.375 14.758 1 89.44 8 LEU B CA 1
ATOM 1455 C C . LEU B 1 8 ? -15.594 18.188 15.852 1 89.44 8 LEU B C 1
ATOM 1457 O O . LEU B 1 8 ? -14.93 17.609 16.719 1 89.44 8 LEU B O 1
ATOM 1461 N N . ARG B 1 9 ? -15.695 19.406 15.82 1 90.06 9 ARG B N 1
ATOM 1462 C CA . ARG B 1 9 ? -15.023 20.312 16.75 1 90.06 9 ARG B CA 1
ATOM 1463 C C . ARG B 1 9 ? -15.211 19.844 18.188 1 90.06 9 ARG B C 1
ATOM 1465 O O . ARG B 1 9 ? -16.328 19.516 18.609 1 90.06 9 ARG B O 1
ATOM 1472 N N . GLY B 1 10 ? -14.062 19.828 18.844 1 87.31 10 GLY B N 1
ATOM 1473 C CA . GLY B 1 10 ? -14.117 19.547 20.266 1 87.31 10 GLY B CA 1
ATOM 1474 C C . GLY B 1 10 ? -14.031 18.062 20.578 1 87.31 10 GLY B C 1
ATOM 1475 O O . GLY B 1 10 ? -13.82 17.672 21.734 1 87.31 10 GLY B O 1
ATOM 1476 N N . ARG B 1 11 ? -14.133 17.219 19.625 1 87.69 11 ARG B N 1
ATOM 1477 C CA . ARG B 1 11 ? -14.07 15.773 19.859 1 87.69 11 ARG B CA 1
ATOM 1478 C C . ARG B 1 11 ? -12.656 15.344 20.219 1 87.69 11 ARG B C 1
ATOM 1480 O O . ARG B 1 11 ? -11.68 15.812 19.625 1 87.69 11 ARG B O 1
ATOM 1487 N N . ASN B 1 12 ? -12.594 14.43 21.141 1 88.06 12 ASN B N 1
ATOM 1488 C CA . ASN B 1 12 ? -11.312 13.859 21.547 1 88.06 12 ASN B CA 1
ATOM 1489 C C . ASN B 1 12 ? -10.93 12.672 20.672 1 88.06 12 ASN B C 1
ATOM 1491 O O . ASN B 1 12 ? -11.773 11.82 20.375 1 88.06 12 ASN B O 1
ATOM 1495 N N . LEU B 1 13 ? -9.727 12.656 20.25 1 90.06 13 LEU B N 1
ATOM 1496 C CA . LEU B 1 13 ? -9.219 11.531 19.484 1 90.06 13 LEU B CA 1
ATOM 1497 C C . LEU B 1 13 ? -8.258 10.688 20.312 1 90.06 13 LEU B C 1
ATOM 1499 O O . LEU B 1 13 ? -7.457 11.227 21.078 1 90.06 13 LEU B O 1
ATOM 1503 N N . GLU B 1 14 ? -8.422 9.422 20.25 1 88.06 14 GLU B N 1
ATOM 1504 C CA . GLU B 1 14 ? -7.469 8.508 20.875 1 88.06 14 GLU B CA 1
ATOM 1505 C C . GLU B 1 14 ? -6.117 8.547 20.172 1 88.06 14 GLU B C 1
ATOM 1507 O O . GLU B 1 14 ? -6.055 8.68 18.938 1 88.06 14 GLU B O 1
ATOM 1512 N N . THR B 1 15 ? -5.082 8.5 20.906 1 84.56 15 THR B N 1
ATOM 1513 C CA . THR B 1 15 ? -3.736 8.477 20.344 1 84.56 15 THR B CA 1
ATOM 1514 C C . THR B 1 15 ? -2.924 7.328 20.938 1 84.56 15 THR B C 1
ATOM 1516 O O . THR B 1 15 ? -3.326 6.727 21.938 1 84.56 15 THR B O 1
ATOM 1519 N N . LEU B 1 16 ? -1.912 6.844 20.281 1 74.94 16 LEU B N 1
ATOM 1520 C CA . LEU B 1 16 ? -1.046 5.797 20.812 1 74.94 16 LEU B CA 1
ATOM 1521 C C . LEU B 1 16 ? -0.232 6.312 22 1 74.94 16 LEU B C 1
ATOM 1523 O O . LEU B 1 16 ? 0.218 7.461 22 1 74.94 16 LEU B O 1
ATOM 1527 N N . SER B 1 17 ? -0.44 5.77 23.328 1 63.78 17 SER B N 1
ATOM 1528 C CA . SER B 1 17 ? 0.189 6.195 24.578 1 63.78 17 SER B CA 1
ATOM 1529 C C . SER B 1 17 ? 1.672 6.488 24.375 1 63.78 17 SER B C 1
ATOM 1531 O O . SER B 1 17 ? 2.211 7.43 24.969 1 63.78 17 SER B O 1
ATOM 1533 N N . GLY B 1 18 ? 2.402 5.453 23.969 1 54.06 18 GLY B N 1
ATOM 1534 C CA . GLY B 1 18 ? 3.842 5.578 23.812 1 54.06 18 GLY B CA 1
ATOM 1535 C C . GLY B 1 18 ? 4.234 6.547 22.703 1 54.06 18 GLY B C 1
ATOM 1536 O O . GLY B 1 18 ? 5.414 6.66 22.359 1 54.06 18 GLY B O 1
ATOM 1537 N N . ASP B 1 19 ? 3.416 6.73 22.031 1 47.84 19 ASP B N 1
ATOM 1538 C CA . ASP B 1 19 ? 3.723 7.629 20.922 1 47.84 19 ASP B CA 1
ATOM 1539 C C . ASP B 1 19 ? 4.355 8.922 21.438 1 47.84 19 ASP B C 1
ATOM 1541 O O . ASP B 1 19 ? 3.662 9.93 21.625 1 47.84 19 ASP B O 1
ATOM 1545 N N . GLU B 1 20 ? 4.973 8.805 22.484 1 42.88 20 GLU B N 1
ATOM 1546 C CA . GLU B 1 20 ? 5.977 9.859 22.594 1 42.88 20 GLU B CA 1
ATOM 1547 C C . GLU B 1 20 ? 6.457 10.32 21.234 1 42.88 20 GLU B C 1
ATOM 1549 O O . GLU B 1 20 ? 7.203 11.297 21.125 1 42.88 20 GLU B O 1
ATOM 1554 N N . VAL B 1 21 ? 6.352 9.281 20.344 1 43.81 21 VAL B N 1
ATOM 1555 C CA . VAL B 1 21 ? 6.93 9.555 19.031 1 43.81 21 VAL B CA 1
ATOM 1556 C C . VAL B 1 21 ? 6.02 10.5 18.25 1 43.81 21 VAL B C 1
ATOM 1558 O O . VAL B 1 21 ? 6.367 10.938 17.156 1 43.81 21 VAL B O 1
ATOM 1561 N N . THR B 1 22 ? 4.742 10.32 18.422 1 45.62 22 THR B N 1
ATOM 1562 C CA . THR B 1 22 ? 3.959 11.32 17.719 1 45.62 22 THR B CA 1
ATOM 1563 C C . THR B 1 22 ? 4.434 12.734 18.062 1 45.62 22 THR B C 1
ATOM 1565 O O . THR B 1 22 ? 4.441 13.117 19.234 1 45.62 22 THR B O 1
ATOM 1568 N N . ARG B 1 23 ? 5.387 13.086 17.422 1 48.5 23 ARG B N 1
ATOM 1569 C CA . ARG B 1 23 ? 5.879 14.445 17.578 1 48.5 23 ARG B CA 1
ATOM 1570 C C . ARG B 1 23 ? 4.727 15.43 17.766 1 48.5 23 ARG B C 1
ATOM 1572 O O . ARG B 1 23 ? 3.678 15.289 17.141 1 48.5 23 ARG B O 1
ATOM 1579 N N . PRO B 1 24 ? 4.555 16.047 18.875 1 47.91 24 PRO B N 1
ATOM 1580 C CA . PRO B 1 24 ? 3.514 17.062 19.094 1 47.91 24 PRO B CA 1
ATOM 1581 C C . PRO B 1 24 ? 3.332 18 17.906 1 47.91 24 PRO B C 1
ATOM 1583 O O . PRO B 1 24 ? 4.207 18.828 17.625 1 47.91 24 PRO B O 1
ATOM 1586 N N . THR B 1 25 ? 3.102 17.422 16.562 1 56.56 25 THR B N 1
ATOM 1587 C CA . THR B 1 25 ? 2.512 18.609 15.961 1 56.56 25 THR B CA 1
ATOM 1588 C C . THR B 1 25 ? 1.644 19.359 16.969 1 56.56 25 THR B C 1
ATOM 1590 O O . THR B 1 25 ? 0.65 18.812 17.469 1 56.56 25 THR B O 1
ATOM 1593 N N . THR B 1 26 ? 2.367 20.219 17.688 1 69.5 26 THR B N 1
ATOM 1594 C CA . THR B 1 26 ? 1.677 20.969 18.734 1 69.5 26 THR B CA 1
ATOM 1595 C C . THR B 1 26 ? 0.323 21.469 18.25 1 69.5 26 THR B C 1
ATOM 1597 O O . THR B 1 26 ? 0.08 21.531 17.031 1 69.5 26 THR B O 1
ATOM 1600 N N . GLN B 1 27 ? -0.56 21.438 19.078 1 79.62 27 GLN B N 1
ATOM 1601 C CA . GLN B 1 27 ? -1.858 22.031 18.781 1 79.62 27 GLN B CA 1
ATOM 1602 C C . GLN B 1 27 ? -1.702 23.328 17.984 1 79.62 27 GLN B C 1
ATOM 1604 O O . GLN B 1 27 ? -2.451 23.562 17.031 1 79.62 27 GLN B O 1
ATOM 1609 N N . ALA B 1 28 ? -0.611 24 18.312 1 84.19 28 ALA B N 1
ATOM 1610 C CA . ALA B 1 28 ? -0.378 25.281 17.641 1 84.19 28 ALA B CA 1
ATOM 1611 C C . ALA B 1 28 ? 0.03 25.062 16.172 1 84.19 28 ALA B C 1
ATOM 1613 O O . ALA B 1 28 ? -0.45 25.766 15.281 1 84.19 28 ALA B O 1
ATOM 1614 N N . THR B 1 29 ? 0.909 24.156 15.953 1 87.88 29 THR B N 1
ATOM 1615 C CA . THR B 1 29 ? 1.365 23.859 14.602 1 87.88 29 THR B CA 1
ATOM 1616 C C . THR B 1 29 ? 0.212 23.359 13.734 1 87.88 29 THR B C 1
ATOM 1618 O O . THR B 1 29 ? 0.058 23.781 12.586 1 87.88 29 THR B O 1
ATOM 1621 N N . LYS B 1 30 ? -0.551 22.547 14.305 1 89.56 30 LYS B N 1
ATOM 1622 C CA . LYS B 1 30 ? -1.717 22.031 13.602 1 89.56 30 LYS B CA 1
ATOM 1623 C C . LYS B 1 30 ? -2.697 23.141 13.258 1 89.56 30 LYS B C 1
ATOM 1625 O O . LYS B 1 30 ? -3.221 23.188 12.141 1 89.56 30 LYS B O 1
ATOM 1630 N N . GLU B 1 31 ? -2.943 23.984 14.227 1 89.44 31 GLU B N 1
ATOM 1631 C CA . GLU B 1 31 ? -3.836 25.125 13.992 1 89.44 31 GLU B CA 1
ATOM 1632 C C . GLU B 1 31 ? -3.314 26 12.867 1 89.44 31 GLU B C 1
ATOM 1634 O O . GLU B 1 31 ? -4.082 26.438 12.008 1 89.44 31 GLU B O 1
ATOM 1639 N N . ALA B 1 32 ? -2.068 26.266 12.945 1 89.81 32 ALA B N 1
ATOM 1640 C CA . ALA B 1 32 ? -1.451 27.094 11.922 1 89.81 32 ALA B CA 1
ATOM 1641 C C . ALA B 1 32 ? -1.561 26.453 10.547 1 89.81 32 ALA B C 1
ATOM 1643 O O . ALA B 1 32 ? -1.869 27.109 9.555 1 89.81 32 ALA B O 1
ATOM 1644 N N . LEU B 1 33 ? -1.302 25.203 10.508 1 93.62 33 LEU B N 1
ATOM 1645 C CA . LEU B 1 33 ? -1.393 24.438 9.273 1 93.62 33 LEU B CA 1
ATOM 1646 C C . LEU B 1 33 ? -2.781 24.562 8.656 1 93.62 33 LEU B C 1
ATOM 1648 O O . LEU B 1 33 ? -2.914 24.953 7.496 1 93.62 33 LEU B O 1
ATOM 1652 N N . PHE B 1 34 ? -3.791 24.328 9.344 1 95.12 34 PHE B N 1
ATOM 1653 C CA . PHE B 1 34 ? -5.141 24.281 8.797 1 95.12 34 PHE B CA 1
ATOM 1654 C C . PHE B 1 34 ? -5.668 25.672 8.516 1 95.12 34 PHE B C 1
ATOM 1656 O O . PHE B 1 34 ? -6.469 25.875 7.602 1 95.12 34 PHE B O 1
ATOM 1663 N N . SER B 1 35 ? -5.172 26.625 9.32 1 93 35 SER B N 1
ATOM 1664 C CA . SER B 1 35 ? -5.512 28.016 9 1 93 35 SER B CA 1
ATOM 1665 C C . SER B 1 35 ? -4.969 28.422 7.637 1 93 35 SER B C 1
ATOM 1667 O O . SER B 1 35 ? -5.629 29.141 6.891 1 93 35 SER B O 1
ATOM 1669 N N . SER B 1 36 ? -3.834 27.938 7.363 1 93.94 36 SER B N 1
ATOM 1670 C CA . SER B 1 36 ? -3.156 28.312 6.121 1 93.94 36 SER B CA 1
ATOM 1671 C C . SER B 1 36 ? -3.887 27.75 4.906 1 93.94 36 SER B C 1
ATOM 1673 O O . SER B 1 36 ? -3.799 28.312 3.812 1 93.94 36 SER B O 1
ATOM 1675 N N . ILE B 1 37 ? -4.66 26.656 5.082 1 94.5 37 ILE B N 1
ATOM 1676 C CA . ILE B 1 37 ? -5.305 26.047 3.932 1 94.5 37 ILE B CA 1
ATOM 1677 C C . ILE B 1 37 ? -6.816 26 4.148 1 94.5 37 ILE B C 1
ATOM 1679 O O . ILE B 1 37 ? -7.512 25.188 3.551 1 94.5 37 ILE B O 1
ATOM 1683 N N . GLN B 1 38 ? -7.293 26.797 4.973 1 93.56 38 GLN B N 1
ATOM 1684 C CA . GLN B 1 38 ? -8.68 26.781 5.43 1 93.56 38 GLN B CA 1
ATOM 1685 C C . GLN B 1 38 ? -9.648 26.828 4.254 1 93.56 38 GLN B C 1
ATOM 1687 O O . GLN B 1 38 ? -10.664 26.125 4.25 1 93.56 38 GLN B O 1
ATOM 1692 N N . PHE B 1 39 ? -9.352 27.5 3.25 1 93.62 39 PHE B N 1
ATOM 1693 C CA . PHE B 1 39 ? -10.273 27.703 2.139 1 93.62 39 PHE B CA 1
ATOM 1694 C C . PHE B 1 39 ? -10.016 26.703 1.019 1 93.62 39 PHE B C 1
ATOM 1696 O O . PHE B 1 39 ? -10.641 26.781 -0.04 1 93.62 39 PHE B O 1
ATOM 1703 N N . GLU B 1 40 ? -9.164 25.812 1.298 1 95.88 40 GLU B N 1
ATOM 1704 C CA . GLU B 1 40 ? -8.789 24.844 0.268 1 95.88 40 GLU B CA 1
ATOM 1705 C C . GLU B 1 40 ? -9.227 23.422 0.651 1 95.88 40 GLU B C 1
ATOM 1707 O O . GLU B 1 40 ? -9.008 22.484 -0.104 1 95.88 40 GLU B O 1
ATOM 1712 N N . ILE B 1 41 ? -9.914 23.297 1.722 1 96.81 41 ILE B N 1
ATOM 1713 C CA . ILE B 1 41 ? -10.141 21.969 2.279 1 96.81 41 ILE B CA 1
ATOM 1714 C C . ILE B 1 41 ? -11.484 21.422 1.803 1 96.81 41 ILE B C 1
ATOM 1716 O O . ILE B 1 41 ? -11.602 20.25 1.461 1 96.81 41 ILE B O 1
ATOM 1720 N N . GLU B 1 42 ? -12.5 22.266 1.717 1 96.19 42 GLU B N 1
ATOM 1721 C CA . GLU B 1 42 ? -13.875 21.828 1.476 1 96.19 42 GLU B CA 1
ATOM 1722 C C . GLU B 1 42 ? -13.977 21.031 0.182 1 96.19 42 GLU B C 1
ATOM 1724 O O . GLU B 1 42 ? -13.492 21.469 -0.865 1 96.19 42 GLU B O 1
ATOM 1729 N N . ASN B 1 43 ? -14.57 19.844 0.304 1 96.69 43 ASN B N 1
ATOM 1730 C CA . ASN B 1 43 ? -14.891 18.953 -0.801 1 96.69 43 ASN B CA 1
ATOM 1731 C C . ASN B 1 43 ? -13.625 18.438 -1.501 1 96.69 43 ASN B C 1
ATOM 1733 O O . ASN B 1 43 ? -13.664 18.109 -2.684 1 96.69 43 ASN B O 1
ATOM 1737 N N . ARG B 1 44 ? -12.516 18.453 -0.84 1 96.31 44 ARG B N 1
ATOM 1738 C CA . ARG B 1 44 ? -11.25 18.047 -1.448 1 96.31 44 ARG B CA 1
ATOM 1739 C C . ARG B 1 44 ? -10.875 16.641 -1.031 1 96.31 44 ARG B C 1
ATOM 1741 O O . ARG B 1 44 ? -11.359 16.125 -0.02 1 96.31 44 ARG B O 1
ATOM 1748 N N . LYS B 1 45 ? -10.086 16.031 -1.874 1 97.38 45 LYS B N 1
ATOM 1749 C CA . LYS B 1 45 ? -9.5 14.719 -1.584 1 97.38 45 LYS B CA 1
ATOM 1750 C C . LYS B 1 45 ? -8.172 14.859 -0.855 1 97.38 45 LYS B C 1
ATOM 1752 O O . LYS B 1 45 ? -7.242 15.492 -1.365 1 97.38 45 LYS B O 1
ATOM 1757 N N . VAL B 1 46 ? -8.07 14.211 0.29 1 97.75 46 VAL B N 1
ATOM 1758 C CA . VAL B 1 46 ? -6.922 14.422 1.167 1 97.75 46 VAL B CA 1
ATOM 1759 C C . VAL B 1 46 ? -6.16 13.109 1.339 1 97.75 46 VAL B C 1
ATOM 1761 O O . VAL B 1 46 ? -6.766 12.039 1.4 1 97.75 46 VAL B O 1
ATOM 1764 N N . LEU B 1 47 ? -4.859 13.25 1.34 1 97.75 47 LEU B N 1
ATOM 1765 C CA . LEU B 1 47 ? -3.984 12.133 1.67 1 97.75 47 LEU B CA 1
ATOM 1766 C C . LEU B 1 47 ? -3.205 12.414 2.949 1 97.75 47 LEU B C 1
ATOM 1768 O O . LEU B 1 47 ? -2.498 13.422 3.045 1 97.75 47 LEU B O 1
ATOM 1772 N N . ASP B 1 48 ? -3.379 11.641 3.914 1 96.94 48 ASP B N 1
ATOM 1773 C CA . ASP B 1 48 ? -2.525 11.586 5.098 1 96.94 48 ASP B CA 1
ATOM 1774 C C . ASP B 1 48 ? -1.543 10.422 5.02 1 96.94 48 ASP B C 1
ATOM 1776 O O . ASP B 1 48 ? -1.87 9.305 5.41 1 96.94 48 ASP B O 1
ATOM 1780 N N . LEU B 1 49 ? -0.365 10.688 4.547 1 96.19 49 LEU B N 1
ATOM 1781 C CA . LEU B 1 49 ? 0.575 9.656 4.129 1 96.19 49 LEU B CA 1
ATOM 1782 C C . LEU B 1 49 ? 1.267 9.023 5.332 1 96.19 49 LEU B C 1
ATOM 1784 O O . LEU B 1 49 ? 1.841 7.941 5.227 1 96.19 49 LEU B O 1
ATOM 1788 N N . PHE B 1 50 ? 1.331 9.695 6.402 1 93.88 50 PHE B N 1
ATOM 1789 C CA . PHE B 1 50 ? 1.78 9.25 7.719 1 93.88 50 PHE B CA 1
ATOM 1790 C C . PHE B 1 50 ? 0.716 9.523 8.773 1 93.88 50 PHE B C 1
ATOM 1792 O O . PHE B 1 50 ? 0.863 10.43 9.594 1 93.88 50 PHE B O 1
ATOM 1799 N N . ALA B 1 51 ? -0.248 8.672 8.836 1 93.81 51 ALA B N 1
ATOM 1800 C CA . ALA B 1 51 ? -1.511 9.055 9.469 1 93.81 51 ALA B CA 1
ATOM 1801 C C . ALA B 1 51 ? -1.391 9.039 10.992 1 93.81 51 ALA B C 1
ATOM 1803 O O . ALA B 1 51 ? -2.035 9.836 11.68 1 93.81 51 ALA B O 1
ATOM 1804 N N . GLY B 1 52 ? -0.567 8.031 11.57 1 90.5 52 GLY B N 1
ATOM 1805 C CA . GLY B 1 52 ? -0.452 7.961 13.023 1 90.5 52 GLY B CA 1
ATOM 1806 C C . GLY B 1 52 ? -1.779 7.715 13.711 1 90.5 52 GLY B C 1
ATOM 1807 O O . GLY B 1 52 ? -2.377 6.648 13.562 1 90.5 52 GLY B O 1
ATOM 1808 N N . SER B 1 53 ? -2.287 8.789 14.391 1 88.81 53 SER B N 1
ATOM 1809 C CA . SER B 1 53 ? -3.588 8.688 15.039 1 88.81 53 SER B CA 1
ATOM 1810 C C . SER B 1 53 ? -4.707 9.18 14.133 1 88.81 53 SER B C 1
ATOM 1812 O O . SER B 1 53 ? -5.887 9.055 14.469 1 88.81 53 SER B O 1
ATOM 1814 N N . GLY B 1 54 ? -4.359 9.656 13.086 1 93.44 54 GLY B N 1
ATOM 1815 C CA . GLY B 1 54 ? -5.34 10.148 12.133 1 93.44 54 GLY B CA 1
ATOM 1816 C C . GLY B 1 54 ? -5.754 11.586 12.391 1 93.44 54 GLY B C 1
ATOM 1817 O O . GLY B 1 54 ? -6.719 12.07 11.805 1 93.44 54 GLY B O 1
ATOM 1818 N N . GLN B 1 55 ? -5.027 12.312 13.211 1 91.81 55 GLN B N 1
ATOM 1819 C CA . GLN B 1 55 ? -5.434 13.633 13.672 1 91.81 55 GLN B CA 1
ATOM 1820 C C . GLN B 1 55 ? -5.539 14.617 12.516 1 91.81 55 GLN B C 1
ATOM 1822 O O . GLN B 1 55 ? -6.508 15.367 12.422 1 91.81 55 GLN B O 1
ATOM 1827 N N . LEU B 1 56 ? -4.555 14.625 11.625 1 94.62 56 LEU B N 1
ATOM 1828 C CA . LEU B 1 56 ? -4.57 15.586 10.523 1 94.62 56 LEU B CA 1
ATOM 1829 C C . LEU B 1 56 ? -5.688 15.258 9.539 1 94.62 56 LEU B C 1
ATOM 1831 O O . LEU B 1 56 ? -6.449 16.141 9.148 1 94.62 56 LEU B O 1
ATOM 1835 N N . GLY B 1 57 ? -5.766 13.961 9.18 1 96.88 57 GLY B N 1
ATOM 1836 C CA . GLY B 1 57 ? -6.82 13.539 8.266 1 96.88 57 GLY B CA 1
ATOM 1837 C C . GLY B 1 57 ? -8.211 13.781 8.812 1 96.88 57 GLY B C 1
ATOM 1838 O O . GLY B 1 57 ? -9.094 14.266 8.094 1 96.88 57 GLY B O 1
ATOM 1839 N N . ILE B 1 58 ? -8.406 13.508 10.055 1 96.06 58 ILE B N 1
ATOM 1840 C CA . ILE B 1 58 ? -9.719 13.68 10.688 1 96.06 58 ILE B CA 1
ATOM 1841 C C . ILE B 1 58 ? -10.055 15.164 10.781 1 96.06 58 ILE B C 1
ATOM 1843 O O . ILE B 1 58 ? -11.195 15.57 10.555 1 96.06 58 ILE B O 1
ATOM 1847 N N . GLU B 1 59 ? -9.102 15.992 11.125 1 95.38 59 GLU B N 1
ATOM 1848 C CA . GLU B 1 59 ? -9.32 17.438 11.133 1 95.38 59 GLU B CA 1
ATOM 1849 C C . GLU B 1 59 ? -9.75 17.938 9.758 1 95.38 59 GLU B C 1
ATOM 1851 O O . GLU B 1 59 ? -10.656 18.766 9.648 1 95.38 59 GLU B O 1
ATOM 1856 N N . ALA B 1 60 ? -9.102 17.453 8.734 1 96.94 60 ALA B N 1
ATOM 1857 C CA . ALA B 1 60 ? -9.461 17.828 7.375 1 96.94 60 ALA B CA 1
ATOM 1858 C C . ALA B 1 60 ? -10.906 17.453 7.062 1 96.94 60 ALA B C 1
ATOM 1860 O O . ALA B 1 60 ? -11.656 18.25 6.496 1 96.94 60 ALA B O 1
ATOM 1861 N N . LEU B 1 61 ? -11.242 16.219 7.414 1 97.12 61 LEU B N 1
ATOM 1862 C CA . LEU B 1 61 ? -12.617 15.773 7.211 1 97.12 61 LEU B CA 1
ATOM 1863 C C . LEU B 1 61 ? -13.594 16.641 7.992 1 97.12 61 LEU B C 1
ATOM 1865 O O . LEU B 1 61 ? -14.664 16.984 7.488 1 97.12 61 LEU B O 1
ATOM 1869 N N . SER B 1 62 ? -13.219 16.969 9.18 1 96.56 62 SER B N 1
ATOM 1870 C CA . SER B 1 62 ? -14.047 17.844 10.016 1 96.56 62 SER B CA 1
ATOM 1871 C C . SER B 1 62 ? -14.305 19.188 9.336 1 96.56 62 SER B C 1
ATOM 1873 O O . SER B 1 62 ? -15.383 19.766 9.477 1 96.56 62 SER B O 1
ATOM 1875 N N . ARG B 1 63 ? -13.352 19.641 8.602 1 96.31 63 ARG B N 1
ATOM 1876 C CA . ARG B 1 63 ? -13.414 20.938 7.965 1 96.31 63 ARG B CA 1
ATOM 1877 C C . ARG B 1 63 ? -14.055 20.859 6.586 1 96.31 63 ARG B C 1
ATOM 1879 O O . ARG B 1 63 ? -14.094 21.844 5.848 1 96.31 63 ARG B O 1
ATOM 1886 N N . GLY B 1 64 ? -14.438 19.656 6.219 1 96.38 64 GLY B N 1
ATOM 1887 C CA . GLY B 1 64 ? -15.273 19.578 5.027 1 96.38 64 GLY B CA 1
ATOM 1888 C C . GLY B 1 64 ? -14.609 18.844 3.881 1 96.38 64 GLY B C 1
ATOM 1889 O O . GLY B 1 64 ? -15.125 18.844 2.762 1 96.38 64 GLY B O 1
ATOM 1890 N N . ALA B 1 65 ? -13.477 18.281 4.09 1 96.81 65 ALA B N 1
ATOM 1891 C CA . ALA B 1 65 ? -12.898 17.453 3.043 1 96.81 65 ALA B CA 1
ATOM 1892 C C . ALA B 1 65 ? -13.883 16.375 2.59 1 96.81 65 ALA B C 1
ATOM 1894 O O . ALA B 1 65 ? -14.664 15.867 3.393 1 96.81 65 ALA B O 1
ATOM 1895 N N . ARG B 1 66 ? -13.844 16.062 1.304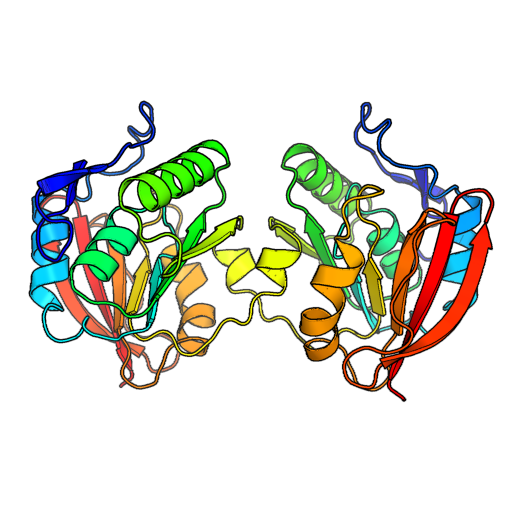 1 96.62 66 ARG B N 1
ATOM 1896 C CA . ARG B 1 66 ? -14.742 15.047 0.746 1 96.62 66 ARG B CA 1
ATOM 1897 C C . ARG B 1 66 ? -14.375 13.656 1.243 1 96.62 66 ARG B C 1
ATOM 1899 O O . ARG B 1 66 ? -15.25 12.883 1.646 1 96.62 66 ARG B O 1
ATOM 1906 N N . VAL B 1 67 ? -13.141 13.352 1.146 1 96.62 67 VAL B N 1
ATOM 1907 C CA . VAL B 1 67 ? -12.609 12.055 1.538 1 96.62 67 VAL B CA 1
ATOM 1908 C C . VAL B 1 67 ? -11.156 12.195 1.987 1 96.62 67 VAL B C 1
ATOM 1910 O O . VAL B 1 67 ? -10.453 13.109 1.545 1 96.62 67 VAL B O 1
ATOM 1913 N N . CYS B 1 68 ? -10.758 11.336 2.881 1 97.19 68 CYS B N 1
ATOM 1914 C CA . CYS B 1 68 ? -9.359 11.281 3.283 1 97.19 68 CYS B CA 1
ATOM 1915 C C . CYS B 1 68 ? -8.836 9.852 3.246 1 97.19 68 CYS B C 1
ATOM 1917 O O . CYS B 1 68 ? -9.492 8.93 3.738 1 97.19 68 CYS B O 1
ATOM 1919 N N . THR B 1 69 ? -7.707 9.68 2.559 1 96.69 69 THR B N 1
ATOM 1920 C CA . THR B 1 69 ? -6.969 8.422 2.609 1 96.69 69 THR B CA 1
ATOM 1921 C C . THR B 1 69 ? -5.898 8.469 3.697 1 96.69 69 THR B C 1
ATOM 1923 O O . THR B 1 69 ? -5.031 9.344 3.684 1 96.69 69 THR B O 1
ATOM 1926 N N . PHE B 1 70 ? -6.012 7.551 4.617 1 95.62 70 PHE B N 1
ATOM 1927 C CA . PHE B 1 70 ? -5.055 7.418 5.707 1 95.62 70 PHE B CA 1
ATOM 1928 C C . PHE B 1 70 ? -4.086 6.27 5.445 1 95.62 70 PHE B C 1
ATOM 1930 O O . PHE B 1 70 ? -4.504 5.117 5.305 1 95.62 70 PHE B O 1
ATOM 1937 N N . VAL B 1 71 ? -2.842 6.535 5.395 1 94.5 71 VAL B N 1
ATOM 1938 C CA . VAL B 1 71 ? -1.831 5.5 5.215 1 94.5 71 VAL B CA 1
ATOM 1939 C C . VAL B 1 71 ? -1.063 5.293 6.516 1 94.5 71 VAL B C 1
ATOM 1941 O O . VAL B 1 71 ? -0.482 6.234 7.059 1 94.5 71 VAL B O 1
ATOM 1944 N N . GLU B 1 72 ? -1.121 4.133 7.016 1 93.31 72 GLU B N 1
ATOM 1945 C CA . GLU B 1 72 ? -0.497 3.812 8.297 1 93.31 72 GLU B CA 1
ATOM 1946 C C . GLU B 1 72 ? 0.066 2.393 8.297 1 93.31 72 GLU B C 1
ATOM 1948 O O . GLU B 1 72 ? -0.592 1.459 7.836 1 93.31 72 GLU B O 1
ATOM 1953 N N . SER B 1 73 ? 1.288 2.289 8.828 1 90.62 73 SER B N 1
ATOM 1954 C CA . SER B 1 73 ? 1.949 0.99 8.75 1 90.62 73 SER B CA 1
ATOM 1955 C C . SER B 1 73 ? 2.049 0.338 10.125 1 90.62 73 SER B C 1
ATOM 1957 O O . SER B 1 73 ? 2.475 -0.813 10.242 1 90.62 73 SER B O 1
ATOM 1959 N N . ASN B 1 74 ? 1.808 1.057 11.148 1 88.56 74 ASN B N 1
ATOM 1960 C CA . ASN B 1 74 ? 1.755 0.508 12.5 1 88.56 74 ASN B CA 1
ATOM 1961 C C . ASN B 1 74 ? 0.362 -0.016 12.844 1 88.56 74 ASN B C 1
ATOM 1963 O O . ASN B 1 74 ? -0.613 0.737 12.812 1 88.56 74 ASN B O 1
ATOM 1967 N N . ARG B 1 75 ? 0.276 -1.293 13.188 1 87.44 75 ARG B N 1
ATOM 1968 C CA . ARG B 1 75 ? -1.013 -1.948 13.383 1 87.44 75 ARG B CA 1
ATOM 1969 C C . ARG B 1 75 ? -1.781 -1.314 14.539 1 87.44 75 ARG B C 1
ATOM 1971 O O . ARG B 1 75 ? -3 -1.146 14.461 1 87.44 75 ARG B O 1
ATOM 1978 N N . SER B 1 76 ? -1.083 -1.029 15.617 1 90.75 76 SER B N 1
ATOM 1979 C CA . SER B 1 76 ? -1.735 -0.395 16.766 1 90.75 76 SER B CA 1
ATOM 1980 C C . SER B 1 76 ? -2.305 0.969 16.375 1 90.75 76 SER B C 1
ATOM 1982 O O . SER B 1 76 ? -3.445 1.287 16.719 1 90.75 76 SER B O 1
ATOM 1984 N N . ALA B 1 77 ? -1.527 1.747 15.688 1 91.38 77 ALA B N 1
ATOM 1985 C CA . ALA B 1 77 ? -1.992 3.053 15.234 1 91.38 77 ALA B CA 1
ATOM 1986 C C . ALA B 1 77 ? -3.154 2.908 14.25 1 91.38 77 ALA B C 1
ATOM 1988 O O . ALA B 1 77 ? -4.113 3.682 14.297 1 91.38 77 ALA B O 1
ATOM 1989 N N . TYR B 1 78 ? -3.033 1.994 13.43 1 92.19 78 TYR B N 1
ATOM 1990 C CA . TYR B 1 78 ? -4.09 1.699 12.469 1 92.19 78 TYR B CA 1
ATOM 1991 C C . TYR B 1 78 ? -5.418 1.463 13.18 1 92.19 78 TYR B C 1
ATOM 1993 O O . TYR B 1 78 ? -6.441 2.037 12.797 1 92.19 78 TYR B O 1
ATOM 2001 N N . LYS B 1 79 ? -5.344 0.622 14.156 1 92.31 79 LYS B N 1
ATOM 2002 C CA . LYS B 1 79 ? -6.551 0.304 14.914 1 92.31 79 LYS B CA 1
ATOM 2003 C C . LYS B 1 79 ? -7.094 1.542 15.625 1 92.31 79 LYS B C 1
ATOM 2005 O O . LYS B 1 79 ? -8.312 1.716 15.734 1 92.31 79 LYS B O 1
ATOM 2010 N N . ILE B 1 80 ? -6.246 2.326 16.062 1 92.12 80 ILE B N 1
ATOM 2011 C CA . ILE B 1 80 ? -6.641 3.562 16.734 1 92.12 80 ILE B CA 1
ATOM 2012 C C . ILE B 1 80 ? -7.383 4.465 15.75 1 92.12 80 ILE B C 1
ATOM 2014 O O . ILE B 1 80 ? -8.43 5.027 16.078 1 92.12 80 ILE B O 1
ATOM 2018 N N . ILE B 1 81 ? -6.867 4.637 14.539 1 94.5 81 ILE B N 1
ATOM 2019 C CA . ILE B 1 81 ? -7.531 5.445 13.523 1 94.5 81 ILE B CA 1
ATOM 2020 C C . ILE B 1 81 ? -8.914 4.871 13.234 1 94.5 81 ILE B C 1
ATOM 2022 O O . ILE B 1 81 ? -9.898 5.613 13.164 1 94.5 81 ILE B O 1
ATOM 2026 N N . GLU B 1 82 ? -8.875 3.611 13.086 1 93.25 82 GLU B N 1
ATOM 202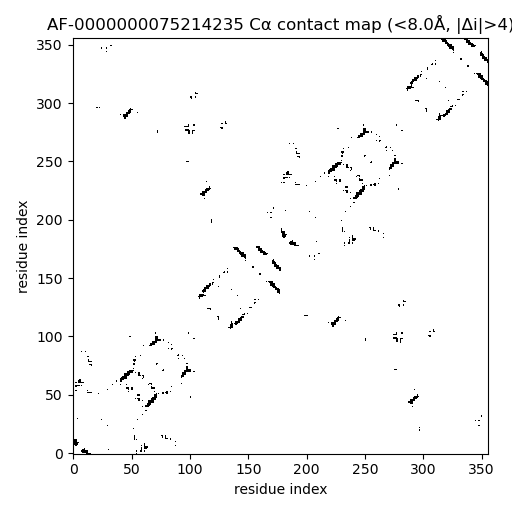7 C CA . GLU B 1 82 ? -10.148 2.934 12.844 1 93.25 82 GLU B CA 1
ATOM 2028 C C . GLU B 1 82 ? -11.164 3.268 13.93 1 93.25 82 GLU B C 1
ATOM 2030 O O . GLU B 1 82 ? -12.305 3.629 13.633 1 93.25 82 GLU B O 1
ATOM 2035 N N . GLY B 1 83 ? -10.766 3.139 15.094 1 93 83 GLY B N 1
ATOM 2036 C CA . GLY B 1 83 ? -11.625 3.475 16.219 1 93 83 GLY B CA 1
ATOM 2037 C C . GLY B 1 83 ? -12.055 4.93 16.219 1 93 83 GLY B C 1
ATOM 2038 O O . GLY B 1 83 ? -13.219 5.234 16.484 1 93 83 GLY B O 1
ATOM 2039 N N . ASN B 1 84 ? -11.18 5.844 15.977 1 93.94 84 ASN B N 1
ATOM 2040 C CA . ASN B 1 84 ? -11.492 7.27 15.938 1 93.94 84 ASN B CA 1
ATOM 2041 C C . ASN B 1 84 ? -12.516 7.586 14.852 1 93.94 84 ASN B C 1
ATOM 2043 O O . ASN B 1 84 ? -13.438 8.375 15.07 1 93.94 84 ASN B O 1
ATOM 2047 N N . LEU B 1 85 ? -12.336 6.977 13.727 1 94.25 85 LEU B N 1
ATOM 2048 C CA . LEU B 1 85 ? -13.25 7.203 12.609 1 94.25 85 LEU B CA 1
ATOM 2049 C C . LEU B 1 85 ? -14.656 6.715 12.945 1 94.25 85 LEU B C 1
ATOM 2051 O O . LEU B 1 85 ? -15.641 7.375 12.609 1 94.25 85 LEU B O 1
ATOM 2055 N N . GLU B 1 86 ? -14.672 5.586 13.57 1 92.06 86 GLU B N 1
ATOM 2056 C CA . GLU B 1 86 ? -15.961 5.023 13.969 1 92.06 86 GLU B CA 1
ATOM 2057 C C . GLU B 1 86 ? -16.641 5.895 15.023 1 92.06 86 GLU B C 1
ATOM 2059 O O . GLU B 1 86 ? -17.828 6.203 14.914 1 92.06 86 GLU B O 1
ATOM 2064 N N . ARG B 1 87 ? -15.93 6.297 15.977 1 92.19 87 ARG B N 1
ATOM 2065 C CA . ARG B 1 87 ? -16.453 7.129 17.047 1 92.19 87 ARG B CA 1
ATOM 2066 C C . ARG B 1 87 ? -16.969 8.461 16.516 1 92.19 87 ARG B C 1
ATOM 2068 O O . ARG B 1 87 ? -17.953 9 17.016 1 92.19 87 ARG B O 1
ATOM 2075 N N . CYS B 1 88 ? -16.25 8.969 15.562 1 93.94 88 CYS B N 1
ATOM 2076 C CA . CYS B 1 88 ? -16.609 10.25 14.969 1 93.94 88 CYS B CA 1
ATOM 2077 C C . CYS B 1 88 ? -17.688 10.07 13.914 1 93.94 88 CYS B C 1
ATOM 2079 O O . CYS B 1 88 ? -18.219 11.047 13.383 1 93.94 88 CYS B O 1
ATOM 2081 N N . ARG B 1 89 ? -18.031 8.812 13.523 1 91.38 89 ARG B N 1
ATOM 2082 C CA . ARG B 1 89 ? -19.062 8.469 12.555 1 91.38 89 ARG B CA 1
ATOM 2083 C C . ARG B 1 89 ? -18.719 9.023 11.172 1 91.38 89 ARG B C 1
ATOM 2085 O O . ARG B 1 89 ? -19.578 9.609 10.508 1 91.38 89 ARG B O 1
ATOM 2092 N N . ILE B 1 90 ? -17.438 8.898 10.812 1 93.12 90 ILE B N 1
ATOM 2093 C CA . ILE B 1 90 ? -17 9.422 9.523 1 93.12 90 ILE B CA 1
ATOM 2094 C C . ILE B 1 90 ? -16.234 8.336 8.758 1 93.12 90 ILE B C 1
ATOM 2096 O O . ILE B 1 90 ? -15.43 8.641 7.879 1 93.12 90 ILE B O 1
ATOM 2100 N N . ALA B 1 91 ? -16.406 7.133 9.109 1 92.25 91 ALA B N 1
ATOM 2101 C CA . ALA B 1 91 ? -15.703 6.02 8.469 1 92.25 91 ALA B CA 1
ATOM 2102 C C . ALA B 1 91 ? -16.047 5.949 6.98 1 92.25 91 ALA B C 1
ATOM 2104 O O . ALA B 1 91 ? -15.219 5.516 6.172 1 92.25 91 ALA B O 1
ATOM 2105 N N . ASP B 1 92 ? -17.219 6.422 6.594 1 91.31 92 ASP B N 1
ATOM 2106 C CA . ASP B 1 92 ? -17.672 6.371 5.207 1 91.31 92 ASP B CA 1
ATOM 2107 C C . ASP B 1 92 ? -16.891 7.355 4.34 1 91.31 92 ASP B C 1
ATOM 2109 O O . ASP B 1 92 ? -16.906 7.254 3.109 1 91.31 92 ASP B O 1
ATOM 2113 N N . LYS B 1 93 ? -16.219 8.297 4.957 1 94.12 93 LYS B N 1
ATOM 2114 C CA . LYS B 1 93 ? -15.438 9.305 4.234 1 94.12 93 LYS B CA 1
ATOM 2115 C C . LYS B 1 93 ? -13.945 9.016 4.316 1 94.12 93 LYS B C 1
ATOM 2117 O O . LYS B 1 93 ? -13.125 9.859 3.959 1 94.12 93 LYS B O 1
ATOM 2122 N N . ALA B 1 94 ? -13.617 7.855 4.809 1 94.31 94 ALA B N 1
ATOM 2123 C CA . ALA B 1 94 ? -12.211 7.535 5.051 1 94.31 94 ALA B CA 1
ATOM 2124 C C . ALA B 1 94 ? -11.797 6.281 4.289 1 94.31 94 ALA B C 1
ATOM 2126 O O . ALA B 1 94 ? -12.555 5.309 4.219 1 94.31 94 ALA B O 1
ATOM 2127 N N . ASN B 1 95 ? -10.719 6.398 3.566 1 92.81 95 ASN B N 1
ATOM 2128 C CA . ASN B 1 95 ? -10.008 5.223 3.082 1 92.81 95 ASN B CA 1
ATOM 2129 C C . ASN B 1 95 ? -8.805 4.891 3.969 1 92.81 95 ASN B C 1
ATOM 2131 O O . ASN B 1 95 ? -7.797 5.594 3.943 1 92.81 95 ASN B O 1
ATOM 2135 N N . LEU B 1 96 ? -8.969 3.93 4.738 1 92.12 96 LEU B N 1
ATOM 2136 C CA . LEU B 1 96 ? -7.891 3.529 5.637 1 92.12 96 LEU B CA 1
ATOM 2137 C C . LEU B 1 96 ? -7.027 2.445 5 1 92.12 96 LEU B C 1
ATOM 2139 O O . LEU B 1 96 ? -7.52 1.367 4.668 1 92.12 96 LEU B O 1
ATOM 2143 N N . VAL B 1 97 ? -5.766 2.764 4.855 1 90.69 97 VAL B N 1
ATOM 2144 C CA . VAL B 1 97 ? -4.828 1.913 4.129 1 90.69 97 VAL B CA 1
ATOM 2145 C C . VAL B 1 97 ? -3.707 1.461 5.066 1 90.69 97 VAL B C 1
ATOM 2147 O O . VAL B 1 97 ? -3.006 2.289 5.648 1 90.69 97 VAL B O 1
ATOM 2150 N N . PHE B 1 98 ? -3.547 0.197 5.195 1 90.31 98 PHE B N 1
ATOM 2151 C CA . PHE B 1 98 ? -2.432 -0.35 5.961 1 90.31 98 PHE B CA 1
ATOM 2152 C C . PHE B 1 98 ? -1.217 -0.563 5.066 1 90.31 98 PHE B C 1
ATOM 2154 O O . PHE B 1 98 ? -1.143 -1.554 4.336 1 90.31 98 PHE B O 1
ATOM 2161 N N . SER B 1 99 ? -0.238 0.32 5.176 1 90.38 99 SER B N 1
ATOM 2162 C CA . SER B 1 99 ? 0.921 0.305 4.289 1 90.38 99 SER B CA 1
ATOM 2163 C C . SER B 1 99 ? 1.987 1.29 4.754 1 90.38 99 SER B C 1
ATOM 2165 O O . SER B 1 99 ? 1.675 2.287 5.41 1 90.38 99 SER B O 1
ATOM 2167 N N . GLU B 1 100 ? 3.24 0.975 4.398 1 89.56 100 GLU B N 1
ATOM 2168 C CA . GLU B 1 100 ? 4.277 2 4.477 1 89.56 100 GLU B CA 1
ATOM 2169 C C . GLU B 1 100 ? 4.078 3.064 3.398 1 89.56 100 GLU B C 1
ATOM 2171 O O . GLU B 1 100 ? 3.561 2.773 2.32 1 89.56 100 GLU B O 1
ATOM 2176 N N . ALA B 1 101 ? 4.543 4.211 3.73 1 90.75 101 ALA B N 1
ATOM 2177 C CA . ALA B 1 101 ? 4.383 5.34 2.816 1 90.75 101 ALA B CA 1
ATOM 2178 C C . ALA B 1 101 ? 5.023 5.043 1.463 1 90.75 101 ALA B C 1
ATOM 2180 O O . ALA B 1 101 ? 4.391 5.215 0.418 1 90.75 101 ALA B O 1
ATOM 2181 N N . LYS B 1 102 ? 6.227 4.582 1.493 1 87.75 102 LYS B N 1
ATOM 2182 C CA . LYS B 1 102 ? 6.945 4.301 0.254 1 87.75 102 LYS B CA 1
ATOM 2183 C C . LYS B 1 102 ? 6.23 3.232 -0.568 1 87.75 102 LYS B C 1
ATOM 2185 O O . LYS B 1 102 ? 6.148 3.338 -1.794 1 87.75 102 LYS B O 1
ATOM 2190 N N . SER B 1 103 ? 5.723 2.23 0.092 1 87.12 103 SER B N 1
ATOM 2191 C CA . SER B 1 103 ? 4.98 1.162 -0.571 1 87.12 103 SER B CA 1
ATOM 2192 C C . SER B 1 103 ? 3.699 1.688 -1.204 1 87.12 103 SER B C 1
ATOM 2194 O O . SER B 1 103 ? 3.365 1.329 -2.336 1 87.12 103 SER B O 1
ATOM 2196 N N . PHE B 1 104 ? 2.998 2.518 -0.507 1 89.75 104 PHE B N 1
ATOM 2197 C CA . PHE B 1 104 ? 1.766 3.117 -1.003 1 89.75 104 PHE B CA 1
ATOM 2198 C C . PHE B 1 104 ? 2.025 3.918 -2.273 1 89.75 104 PHE B C 1
ATOM 2200 O O . PHE B 1 104 ? 1.216 3.898 -3.203 1 89.75 104 PHE B O 1
ATOM 2207 N N . LEU B 1 105 ? 3.186 4.512 -2.338 1 89.88 105 LEU B N 1
ATOM 2208 C CA . LEU B 1 105 ? 3.494 5.434 -3.426 1 89.88 105 LEU B CA 1
ATOM 2209 C C . LEU B 1 105 ? 4.07 4.688 -4.625 1 89.88 105 LEU B C 1
ATOM 2211 O O . LEU B 1 105 ? 4.234 5.266 -5.703 1 89.88 105 LEU B O 1
ATOM 2215 N N . MET B 1 106 ? 4.336 3.471 -4.41 1 82.69 106 MET B N 1
ATOM 2216 C CA . MET B 1 106 ? 4.945 2.682 -5.477 1 82.69 106 MET B CA 1
ATOM 2217 C C . MET B 1 106 ? 4.039 2.637 -6.703 1 82.69 106 MET B C 1
ATOM 2219 O O . MET B 1 106 ? 2.82 2.508 -6.578 1 82.69 106 MET B O 1
ATOM 2223 N N . LYS B 1 107 ? 4.668 2.879 -7.863 1 74.94 107 LYS B N 1
ATOM 2224 C CA . LYS B 1 107 ? 3.938 2.701 -9.117 1 74.94 107 LYS B CA 1
ATOM 2225 C C . LYS B 1 107 ? 3.541 1.242 -9.32 1 74.94 107 LYS B C 1
ATOM 2227 O O . LYS B 1 107 ? 4.352 0.338 -9.109 1 74.94 107 LYS B O 1
ATOM 2232 N N . LYS B 1 108 ? 2.193 1.187 -9.461 1 75.06 108 LYS B N 1
ATOM 2233 C CA . LYS B 1 108 ? 1.664 -0.165 -9.609 1 75.06 108 LYS B CA 1
ATOM 2234 C C . LYS B 1 108 ? 1.072 -0.369 -11 1 75.06 108 LYS B C 1
ATOM 2236 O O . LYS B 1 108 ? 0.334 0.484 -11.5 1 75.06 108 LYS B O 1
ATOM 2241 N N . ASP B 1 109 ? 1.727 -1.022 -12 1 72.12 109 ASP B N 1
ATOM 2242 C CA . ASP B 1 109 ? 1.003 -1.363 -13.219 1 72.12 109 ASP B CA 1
ATOM 2243 C C . ASP B 1 109 ? 1.838 -2.273 -14.117 1 72.12 109 ASP B C 1
ATOM 2245 O O . ASP B 1 109 ? 3.002 -2.551 -13.82 1 72.12 109 ASP B O 1
ATOM 2249 N N . ASN B 1 110 ? 1.098 -2.873 -14.93 1 89.5 110 ASN B N 1
ATOM 2250 C CA . ASN B 1 110 ? 1.562 -3.666 -16.062 1 89.5 110 ASN B CA 1
ATOM 2251 C C . ASN B 1 110 ? 2.227 -4.961 -15.602 1 89.5 110 ASN B C 1
ATOM 2253 O O . ASN B 1 110 ? 3.309 -5.309 -16.078 1 89.5 110 ASN B O 1
ATOM 2257 N N . PHE B 1 111 ? 1.523 -5.645 -14.648 1 96.25 111 PHE B N 1
ATOM 2258 C CA . PHE B 1 111 ? 1.991 -6.977 -14.281 1 96.25 111 PHE B CA 1
ATOM 2259 C C . PHE B 1 111 ? 1.608 -7.992 -15.352 1 96.25 111 PHE B C 1
ATOM 2261 O O . PHE B 1 111 ? 0.515 -7.93 -15.914 1 96.25 111 PHE B O 1
ATOM 2268 N N . ASP B 1 112 ? 2.48 -8.914 -15.523 1 97.62 112 ASP B N 1
ATOM 2269 C CA . ASP B 1 112 ? 2.227 -9.977 -16.484 1 97.62 112 ASP B CA 1
ATOM 2270 C C . ASP B 1 112 ? 1.656 -11.219 -15.797 1 97.62 112 ASP B C 1
ATOM 2272 O O . ASP B 1 112 ? 0.879 -11.961 -16.391 1 97.62 112 ASP B O 1
ATOM 2276 N N . ILE B 1 113 ? 2.072 -11.484 -14.656 1 98.19 113 ILE B N 1
ATOM 2277 C CA . ILE B 1 113 ? 1.622 -12.617 -13.852 1 98.19 113 ILE B CA 1
ATOM 2278 C C . ILE B 1 113 ? 1.291 -12.148 -12.438 1 98.19 113 ILE B C 1
ATOM 2280 O O . ILE B 1 113 ? 2.055 -11.391 -11.828 1 98.19 113 ILE B O 1
ATOM 2284 N N . ALA B 1 114 ? 0.17 -12.539 -11.961 1 98.38 114 ALA B N 1
ATOM 2285 C CA . ALA B 1 114 ? -0.197 -12.242 -10.578 1 98.38 114 ALA B CA 1
ATOM 2286 C C . ALA B 1 114 ? -0.606 -13.508 -9.836 1 98.38 114 ALA B C 1
ATOM 2288 O O . ALA B 1 114 ? -1.399 -14.305 -10.352 1 98.38 114 ALA B O 1
ATOM 2289 N N . PHE B 1 115 ? -0.068 -13.695 -8.656 1 97 115 PHE B N 1
ATOM 2290 C CA . PHE B 1 115 ? -0.437 -14.797 -7.777 1 97 115 PHE B CA 1
ATOM 2291 C C . PHE B 1 115 ? -1.341 -14.312 -6.648 1 97 115 PHE B C 1
ATOM 2293 O O . PHE B 1 115 ? -1.035 -13.32 -5.984 1 97 115 PHE B O 1
ATOM 2300 N N . LEU B 1 116 ? -2.445 -14.938 -6.461 1 95.5 116 LEU B N 1
ATOM 2301 C CA . LEU B 1 116 ? -3.326 -14.734 -5.312 1 95.5 116 LEU B CA 1
ATOM 2302 C C . LEU B 1 116 ? -3.459 -16.016 -4.496 1 95.5 116 LEU B C 1
ATOM 2304 O O . LEU B 1 116 ? -4.141 -16.953 -4.914 1 95.5 116 LEU B O 1
ATOM 2308 N N . ASP B 1 117 ? -2.816 -16.078 -3.428 1 91.81 117 ASP B N 1
ATOM 2309 C CA . ASP B 1 117 ? -2.865 -17.219 -2.508 1 91.81 117 ASP B CA 1
ATOM 2310 C C . ASP B 1 117 ? -3.189 -16.75 -1.089 1 91.81 117 ASP B C 1
ATOM 2312 O O . ASP B 1 117 ? -2.354 -16.875 -0.189 1 91.81 117 ASP B O 1
ATOM 2316 N N . PRO B 1 118 ? -4.344 -16.219 -0.845 1 89.5 118 PRO B N 1
ATOM 2317 C CA . PRO B 1 118 ? -4.742 -15.719 0.473 1 89.5 118 PRO B CA 1
ATOM 2318 C C . PRO B 1 118 ? -5.098 -16.844 1.447 1 89.5 118 PRO B C 1
ATOM 2320 O O . PRO B 1 118 ? -5.246 -18 1.041 1 89.5 118 PRO B O 1
ATOM 2323 N N . PRO B 1 119 ? -5.145 -16.469 2.766 1 80.44 119 PRO B N 1
ATOM 2324 C CA . PRO B 1 119 ? -5.727 -17.453 3.693 1 80.44 119 PRO B CA 1
ATOM 2325 C C . PRO B 1 119 ? -7.137 -17.875 3.289 1 80.44 119 PRO B C 1
ATOM 2327 O O . PRO B 1 119 ? -7.883 -17.078 2.705 1 80.44 119 PRO B O 1
ATOM 2330 N N . TYR B 1 120 ? -7.539 -19.125 3.496 1 72 120 TYR B N 1
ATOM 2331 C CA . TYR B 1 120 ? -8.766 -19.719 2.977 1 72 120 TYR B CA 1
ATOM 2332 C C . TYR B 1 120 ? -9.992 -19.125 3.67 1 72 120 TYR B C 1
ATOM 2334 O O . TYR B 1 120 ? -9.914 -18.688 4.824 1 72 120 TYR B O 1
ATOM 2342 N N . HIS B 1 121 ? -11.102 -19.078 2.871 1 68.38 121 HIS B N 1
ATOM 2343 C CA . HIS B 1 121 ? -12.477 -18.844 3.297 1 68.38 121 HIS B CA 1
ATOM 2344 C C . HIS B 1 121 ? -12.672 -17.406 3.766 1 68.38 121 HIS B C 1
ATOM 2346 O O . HIS B 1 121 ? -13.336 -17.156 4.773 1 68.38 121 HIS B O 1
ATOM 2352 N N . GLN B 1 122 ? -12.031 -16.438 3.107 1 72.62 122 GLN B N 1
ATOM 2353 C CA . GLN B 1 122 ? -12.242 -15.047 3.502 1 72.62 122 GLN B CA 1
ATOM 2354 C C . GLN B 1 122 ? -12.656 -14.195 2.309 1 72.62 122 GLN B C 1
ATOM 2356 O O . GLN B 1 122 ? -12.672 -12.969 2.391 1 72.62 122 GLN B O 1
ATOM 2361 N N . ASN B 1 123 ? -13.023 -14.789 1.195 1 79.88 123 ASN B N 1
ATOM 2362 C CA . ASN B 1 123 ? -13.477 -14.125 -0.022 1 79.88 123 ASN B CA 1
ATOM 2363 C C . ASN B 1 123 ? -12.484 -13.047 -0.468 1 79.88 123 ASN B C 1
ATOM 2365 O O . ASN B 1 123 ? -12.875 -12.07 -1.104 1 79.88 123 ASN B O 1
ATOM 2369 N N . LEU B 1 124 ? -11.289 -13.156 -0.132 1 86.38 124 LEU B N 1
ATOM 2370 C CA . LEU B 1 124 ? -10.266 -12.156 -0.423 1 86.38 124 LEU B CA 1
ATOM 2371 C C . LEU B 1 124 ? -9.953 -12.117 -1.916 1 86.38 124 LEU B C 1
ATOM 2373 O O . LEU B 1 124 ? -9.727 -11.039 -2.477 1 86.38 124 LEU B O 1
ATOM 2377 N N . VAL B 1 125 ? -10.008 -13.289 -2.514 1 92 125 VAL B N 1
ATOM 2378 C CA . VAL B 1 125 ? -9.68 -13.359 -3.934 1 92 125 VAL B CA 1
ATOM 2379 C C . VAL B 1 125 ? -10.719 -12.578 -4.738 1 92 125 VAL B C 1
ATOM 2381 O O . VAL B 1 125 ? -10.359 -11.711 -5.543 1 92 125 VAL B O 1
ATOM 2384 N N . VAL B 1 126 ? -11.969 -12.82 -4.453 1 90.69 126 VAL B N 1
ATOM 2385 C CA . VAL B 1 126 ? -13.07 -12.188 -5.176 1 90.69 126 VAL B CA 1
ATOM 2386 C C . VAL B 1 126 ? -13 -10.672 -4.988 1 90.69 126 VAL B C 1
ATOM 2388 O O . VAL B 1 126 ? -13.234 -9.914 -5.934 1 90.69 126 VAL B O 1
ATOM 2391 N N . ASP B 1 127 ? -12.617 -10.266 -3.871 1 90.06 127 ASP B N 1
ATOM 2392 C CA . ASP B 1 127 ? -12.57 -8.844 -3.539 1 90.06 127 ASP B CA 1
ATOM 2393 C C . ASP B 1 127 ? -11.43 -8.148 -4.266 1 90.06 127 ASP B C 1
ATOM 2395 O O . ASP B 1 127 ? -11.516 -6.957 -4.574 1 90.06 127 ASP B O 1
ATOM 2399 N N . CYS B 1 128 ? -10.391 -8.852 -4.633 1 93.69 128 CYS B N 1
ATOM 2400 C CA . CYS B 1 128 ? -9.18 -8.25 -5.18 1 93.69 128 CYS B CA 1
ATOM 2401 C C . CYS B 1 128 ? -9.234 -8.203 -6.699 1 93.69 128 CYS B C 1
ATOM 2403 O O . CYS B 1 128 ? -8.633 -7.32 -7.316 1 93.69 128 CYS B O 1
ATOM 2405 N N . LEU B 1 129 ? -9.992 -9.117 -7.293 1 95.12 129 LEU B N 1
ATOM 2406 C CA . LEU B 1 129 ? -9.906 -9.352 -8.734 1 95.12 129 LEU B CA 1
ATOM 2407 C C . LEU B 1 129 ? -10.273 -8.094 -9.516 1 95.12 129 LEU B C 1
ATOM 2409 O O . LEU B 1 129 ? -9.539 -7.688 -10.414 1 95.12 129 LEU B O 1
ATOM 2413 N N . PRO B 1 130 ? -11.352 -7.391 -9.172 1 92.5 130 PRO B N 1
ATOM 2414 C CA . PRO B 1 130 ? -11.742 -6.234 -9.984 1 92.5 130 PRO B CA 1
ATOM 2415 C C . PRO B 1 130 ? -10.656 -5.164 -10.055 1 92.5 130 PRO B C 1
ATOM 2417 O O . PRO B 1 130 ? -10.359 -4.641 -11.133 1 92.5 130 PRO B O 1
ATOM 2420 N N . SER B 1 131 ? -10.055 -4.828 -8.938 1 91.81 131 SER B N 1
ATOM 2421 C CA . SER B 1 131 ? -9 -3.82 -8.906 1 91.81 131 SER B CA 1
ATOM 2422 C C . SER B 1 131 ? -7.715 -4.348 -9.531 1 91.81 131 SER B C 1
ATOM 2424 O O . SER B 1 131 ? -7 -3.611 -10.211 1 91.81 131 SER B O 1
ATOM 2426 N N . LEU B 1 132 ? -7.469 -5.617 -9.375 1 94.88 132 LEU B N 1
ATOM 2427 C CA . LEU B 1 132 ? -6.238 -6.227 -9.867 1 94.88 132 LEU B CA 1
ATOM 2428 C C . LEU B 1 132 ? -6.207 -6.234 -11.391 1 94.88 132 LEU B C 1
ATOM 2430 O O . LEU B 1 132 ? -5.16 -5.992 -12 1 94.88 132 LEU B O 1
ATOM 2434 N N . THR B 1 133 ? -7.344 -6.5 -11.977 1 94.88 133 THR B N 1
ATOM 2435 C CA . THR B 1 133 ? -7.387 -6.605 -13.43 1 94.88 133 THR B CA 1
ATOM 2436 C C . THR B 1 133 ? -6.918 -5.305 -14.078 1 94.88 133 THR B C 1
ATOM 2438 O O . THR B 1 133 ? -6.32 -5.324 -15.156 1 94.88 133 THR B O 1
ATOM 2441 N N . ASN B 1 134 ? -7.102 -4.199 -13.43 1 90.88 134 ASN B N 1
ATOM 2442 C CA . ASN B 1 134 ? -6.703 -2.898 -13.961 1 90.88 134 ASN B CA 1
ATOM 2443 C C . ASN B 1 134 ? -5.191 -2.715 -13.922 1 90.88 134 ASN B C 1
ATOM 2445 O O . ASN B 1 134 ? -4.652 -1.803 -14.555 1 90.88 134 ASN B O 1
ATOM 2449 N N . LEU B 1 135 ? -4.488 -3.498 -13.242 1 92.75 135 LEU B N 1
ATOM 2450 C CA . LEU B 1 135 ? -3.047 -3.355 -13.07 1 92.75 135 LEU B CA 1
ATOM 2451 C C . LEU B 1 135 ? -2.293 -4.367 -13.93 1 92.75 135 LEU B C 1
ATOM 2453 O O . LEU B 1 135 ? -1.061 -4.359 -13.969 1 92.75 135 LEU B O 1
ATOM 2457 N N . MET B 1 136 ? -3.057 -5.215 -14.609 1 95.88 136 MET B N 1
ATOM 2458 C CA . MET B 1 136 ? -2.441 -6.293 -15.375 1 95.88 136 MET B CA 1
ATOM 2459 C C . MET B 1 136 ? -2.176 -5.852 -16.812 1 95.88 136 MET B C 1
ATOM 2461 O O . MET B 1 136 ? -2.906 -5.023 -17.359 1 95.88 136 MET B O 1
ATOM 2465 N N . SER B 1 137 ? -1.13 -6.41 -17.375 1 95 137 SER B N 1
ATOM 2466 C CA . SER B 1 137 ? -0.921 -6.293 -18.812 1 95 137 SER B CA 1
ATOM 2467 C C . SER B 1 137 ? -2.02 -7.008 -19.594 1 95 137 SER B C 1
ATOM 2469 O O . SER B 1 137 ? -2.646 -7.938 -19.078 1 95 137 SER B O 1
ATOM 2471 N N . GLU B 1 138 ? -2.156 -6.633 -20.781 1 92.75 138 GLU B N 1
ATOM 2472 C CA . GLU B 1 138 ? -3.217 -7.176 -21.625 1 92.75 138 GLU B CA 1
ATOM 2473 C C . GLU B 1 138 ? -3.053 -8.68 -21.828 1 92.75 138 GLU B C 1
ATOM 2475 O O . GLU B 1 138 ? -4.043 -9.414 -21.906 1 92.75 138 GLU B O 1
ATOM 2480 N N . ASP B 1 139 ? -1.888 -9.18 -21.875 1 94.44 139 ASP B N 1
ATOM 2481 C CA . ASP B 1 139 ? -1.625 -10.594 -22.109 1 94.44 139 ASP B CA 1
ATOM 2482 C C . ASP B 1 139 ? -1.247 -11.312 -20.828 1 94.44 139 ASP B C 1
ATOM 2484 O O . ASP B 1 139 ? -0.64 -12.383 -20.859 1 94.44 139 ASP B O 1
ATOM 2488 N N . GLY B 1 140 ? -1.571 -10.734 -19.75 1 96.75 140 GLY B N 1
ATOM 2489 C CA . GLY B 1 140 ? -1.157 -11.289 -18.469 1 96.75 140 GLY B CA 1
ATOM 2490 C C . GLY B 1 140 ? -2.039 -12.43 -18 1 96.75 140 GLY B C 1
ATOM 2491 O O . GLY B 1 140 ? -3.002 -12.797 -18.672 1 96.75 140 GLY B O 1
ATOM 2492 N N . VAL B 1 141 ? -1.667 -13.047 -16.859 1 97.94 141 VAL B N 1
ATOM 2493 C CA . VAL B 1 141 ? -2.418 -14.141 -16.266 1 97.94 141 VAL B CA 1
ATOM 2494 C C . VAL B 1 141 ? -2.508 -13.93 -14.75 1 97.94 141 VAL B C 1
ATOM 2496 O O . VAL B 1 141 ? -1.532 -13.523 -14.109 1 97.94 141 VAL B O 1
ATOM 2499 N N . ILE B 1 142 ? -3.68 -14.148 -14.266 1 98.06 142 ILE B N 1
ATOM 2500 C CA . ILE B 1 142 ? -3.916 -14.133 -12.828 1 98.06 142 ILE B CA 1
ATOM 2501 C C . ILE B 1 142 ? -4.168 -15.562 -12.336 1 98.06 142 ILE B C 1
ATOM 2503 O O . ILE B 1 142 ? -5.047 -16.25 -12.852 1 98.06 142 ILE B O 1
ATOM 2507 N N . ILE B 1 143 ? -3.434 -15.938 -11.336 1 97.38 143 ILE B N 1
ATOM 2508 C CA . ILE B 1 143 ? -3.555 -17.297 -10.82 1 97.38 143 ILE B CA 1
ATOM 2509 C C . ILE B 1 143 ? -4.012 -17.266 -9.359 1 97.38 143 ILE B C 1
ATOM 2511 O O . ILE B 1 143 ? -3.309 -16.734 -8.5 1 97.38 143 ILE B O 1
ATOM 2515 N N . CYS B 1 144 ? -5.105 -17.891 -9.164 1 95.62 144 CYS B N 1
ATOM 2516 C CA . CYS B 1 144 ? -5.715 -17.891 -7.84 1 95.62 144 CYS B CA 1
ATOM 2517 C C . CYS B 1 144 ? -5.695 -19.281 -7.223 1 95.62 144 CYS B C 1
ATOM 2519 O O . CYS B 1 144 ? -6.102 -20.25 -7.863 1 95.62 144 CYS B O 1
ATOM 2521 N N . GLU B 1 145 ? -5.211 -19.328 -6.043 1 92.31 145 GLU B N 1
ATOM 2522 C CA . GLU B 1 145 ? -5.273 -20.547 -5.25 1 92.31 145 GLU B CA 1
ATOM 2523 C C . GLU B 1 145 ? -6.34 -20.453 -4.164 1 92.31 145 GLU B C 1
ATOM 2525 O O . GLU B 1 145 ? -6.258 -19.578 -3.285 1 92.31 145 GLU B O 1
ATOM 2530 N N . THR B 1 146 ? -7.32 -21.297 -4.25 1 91 146 THR B N 1
ATOM 2531 C CA . THR B 1 146 ? -8.414 -21.297 -3.281 1 91 146 THR B CA 1
ATOM 2532 C C . THR B 1 146 ? -8.75 -22.719 -2.857 1 91 146 THR B C 1
ATOM 2534 O O . THR B 1 146 ? -8.188 -23.688 -3.387 1 91 146 THR B O 1
ATOM 2537 N N . ALA B 1 147 ? -9.539 -22.75 -1.805 1 88.38 147 ALA B N 1
ATOM 2538 C CA . ALA B 1 147 ? -10.102 -24.062 -1.486 1 88.38 147 ALA B CA 1
ATOM 2539 C C . ALA B 1 147 ? -10.969 -24.578 -2.629 1 88.38 147 ALA B C 1
ATOM 2541 O O . ALA B 1 147 ? -11.602 -23.781 -3.344 1 88.38 147 ALA B O 1
ATOM 2542 N N . LYS B 1 148 ? -11.016 -25.891 -2.748 1 87.94 148 LYS B N 1
ATOM 2543 C CA . LYS B 1 148 ? -11.711 -26.516 -3.873 1 87.94 148 LYS B CA 1
ATOM 2544 C C . LYS B 1 148 ? -13.203 -26.203 -3.834 1 87.94 148 LYS B C 1
ATOM 2546 O O . LYS B 1 148 ? -13.883 -26.266 -4.859 1 87.94 148 LYS B O 1
ATOM 2551 N N . ASP B 1 149 ? -13.695 -25.875 -2.703 1 87.62 149 ASP B N 1
ATOM 2552 C CA . ASP B 1 149 ? -15.133 -25.641 -2.574 1 87.62 149 ASP B CA 1
ATOM 2553 C C . ASP B 1 149 ? -15.461 -24.156 -2.74 1 87.62 149 ASP B C 1
ATOM 2555 O O . ASP B 1 149 ? -16.625 -23.766 -2.656 1 87.62 149 ASP B O 1
ATOM 2559 N N . GLU B 1 150 ? -14.477 -23.375 -2.986 1 87.44 150 GLU B N 1
ATOM 2560 C CA . GLU B 1 150 ? -14.703 -21.95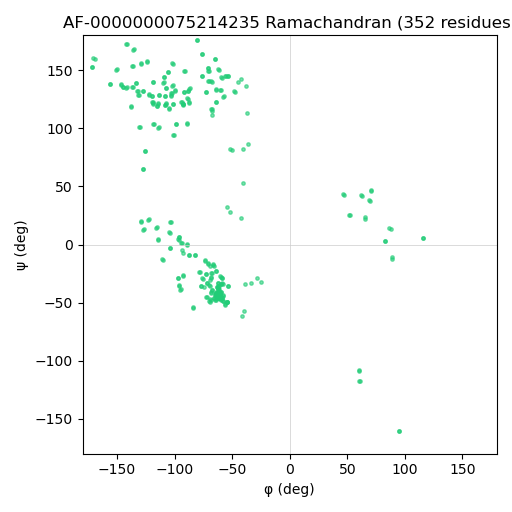3 -3.225 1 87.44 150 GLU B CA 1
ATOM 2561 C C . GLU B 1 150 ? -14.977 -21.672 -4.703 1 87.44 150 GLU B C 1
ATOM 2563 O O . GLU B 1 150 ? -14.281 -22.203 -5.574 1 87.44 150 GLU B O 1
ATOM 2568 N N . GLU B 1 151 ? -15.961 -20.938 -4.953 1 87.62 151 GLU B N 1
ATOM 2569 C CA . GLU B 1 151 ? -16.312 -20.594 -6.324 1 87.62 151 GLU B CA 1
ATOM 2570 C C . GLU B 1 151 ? -15.875 -19.172 -6.672 1 87.62 151 GLU B C 1
ATOM 2572 O O . GLU B 1 151 ? -16.141 -18.234 -5.918 1 87.62 151 GLU B O 1
ATOM 2577 N N . LEU B 1 152 ? -15.188 -19.078 -7.824 1 93.38 152 LEU B N 1
ATOM 2578 C CA . LEU B 1 152 ? -14.781 -17.781 -8.336 1 93.38 152 LEU B CA 1
ATOM 2579 C C . LEU B 1 152 ? -15.648 -17.375 -9.523 1 93.38 152 LEU B C 1
ATOM 2581 O O . LEU B 1 152 ? -16.172 -18.234 -10.234 1 93.38 152 LEU B O 1
ATOM 2585 N N . PRO B 1 153 ? -15.867 -16.047 -9.68 1 94.56 153 PRO B N 1
ATOM 2586 C CA . PRO B 1 153 ? -16.672 -15.602 -10.82 1 94.56 153 PRO B CA 1
ATOM 2587 C C . PRO B 1 153 ? -16.062 -16.016 -12.164 1 94.56 153 PRO B C 1
ATOM 2589 O O . PRO B 1 153 ? -14.844 -16 -12.32 1 94.56 153 PRO B O 1
ATOM 2592 N N . GLN B 1 154 ? -16.891 -16.328 -13.07 1 95.88 154 GLN B N 1
ATOM 2593 C CA . GLN B 1 154 ? -16.438 -16.781 -14.391 1 95.88 154 GLN B CA 1
ATOM 2594 C C . GLN B 1 154 ? -15.773 -15.641 -15.156 1 95.88 154 GLN B C 1
ATOM 2596 O O . GLN B 1 154 ? -14.906 -15.875 -16 1 95.88 154 GLN B O 1
ATOM 2601 N N . GLU B 1 155 ? -16.234 -14.453 -14.828 1 95.81 155 GLU B N 1
ATOM 2602 C CA . GLU B 1 155 ? -15.703 -13.289 -15.516 1 95.81 155 GLU B CA 1
ATOM 2603 C C . GLU B 1 155 ? -15.648 -12.078 -14.586 1 95.81 155 GLU B C 1
ATOM 2605 O O . GLU B 1 155 ? -16.562 -11.859 -13.789 1 95.81 155 GLU B O 1
ATOM 2610 N N . VAL B 1 156 ? -14.555 -11.422 -14.719 1 94.5 156 VAL B N 1
ATOM 2611 C CA . VAL B 1 156 ? -14.383 -10.156 -14.016 1 94.5 156 VAL B CA 1
ATOM 2612 C C . VAL B 1 156 ? -13.727 -9.133 -14.945 1 94.5 156 VAL B C 1
ATOM 2614 O O . VAL B 1 156 ? -12.57 -9.305 -15.352 1 94.5 156 VAL B O 1
ATOM 2617 N N . ASN B 1 157 ? -14.312 -7.984 -15.297 1 94.56 157 ASN B N 1
ATOM 2618 C CA . ASN B 1 157 ? -13.781 -6.93 -16.156 1 94.56 157 ASN B CA 1
ATOM 2619 C C . ASN B 1 157 ? -13.156 -7.504 -17.422 1 94.56 157 ASN B C 1
ATOM 2621 O O . ASN B 1 157 ? -12.023 -7.168 -17.781 1 94.56 157 ASN B O 1
ATOM 2625 N N . SER B 1 158 ? -13.742 -8.445 -18.078 1 95.12 158 SER B N 1
ATOM 2626 C CA . SER B 1 158 ? -13.336 -9.031 -19.359 1 95.12 158 SER B CA 1
ATOM 2627 C C . SER B 1 158 ? -12.266 -10.102 -19.156 1 95.12 158 SER B C 1
ATOM 2629 O O . SER B 1 158 ? -11.68 -10.586 -20.125 1 95.12 158 SER B O 1
ATOM 2631 N N . TRP B 1 159 ? -11.953 -10.344 -17.938 1 96.94 159 TRP B N 1
ATOM 2632 C CA . TRP B 1 159 ? -11.086 -11.477 -17.625 1 96.94 159 TRP B CA 1
ATOM 2633 C C . TRP B 1 159 ? -11.914 -12.727 -17.328 1 96.94 159 TRP B C 1
ATOM 2635 O O . TRP B 1 159 ? -12.82 -12.688 -16.5 1 96.94 159 TRP B O 1
ATOM 2645 N N . GLN B 1 160 ? -11.508 -13.797 -17.984 1 97.62 160 GLN B N 1
ATOM 2646 C CA . GLN B 1 160 ? -12.289 -15.016 -17.844 1 97.62 160 GLN B CA 1
ATOM 2647 C C . GLN B 1 160 ? -11.422 -16.172 -17.359 1 97.62 160 GLN B C 1
ATOM 2649 O O . GLN B 1 160 ? -10.211 -16.188 -17.594 1 97.62 160 GLN B O 1
ATOM 2654 N N . ILE B 1 161 ? -12.117 -17.109 -16.797 1 97.5 161 ILE B N 1
ATOM 2655 C CA . ILE B 1 161 ? -11.406 -18.328 -16.406 1 97.5 161 ILE B CA 1
ATOM 2656 C C . ILE B 1 161 ? -10.953 -19.078 -17.641 1 97.5 161 ILE B C 1
ATOM 2658 O O . ILE B 1 161 ? -11.773 -19.484 -18.469 1 97.5 161 ILE B O 1
ATOM 2662 N N . SER B 1 162 ? -9.703 -19.188 -17.766 1 97.06 162 SER B N 1
ATOM 2663 C CA . SER B 1 162 ? -9.141 -19.891 -18.906 1 97.06 162 SER B CA 1
ATOM 2664 C C . SER B 1 162 ? -8.805 -21.328 -18.562 1 97.06 162 SER B C 1
ATOM 2666 O O . SER B 1 162 ? -8.695 -22.172 -19.453 1 97.06 162 SER B O 1
ATOM 2668 N N . LYS B 1 163 ? -8.508 -21.578 -17.344 1 95.5 163 LYS B N 1
ATOM 2669 C CA . LYS B 1 163 ? -8.07 -22.891 -16.875 1 95.5 163 LYS B CA 1
ATOM 2670 C C . LYS B 1 163 ? -8.352 -23.047 -15.375 1 95.5 163 LYS B C 1
ATOM 2672 O O . LYS B 1 163 ? -8.227 -22.094 -14.609 1 95.5 163 LYS B O 1
ATOM 2677 N N . GLN B 1 164 ? -8.828 -24.203 -15.031 1 95.62 164 GLN B N 1
ATOM 2678 C CA . GLN B 1 164 ? -8.953 -24.578 -13.633 1 95.62 164 GLN B CA 1
ATOM 2679 C C . GLN B 1 164 ? -8.422 -26 -13.398 1 95.62 164 GLN B C 1
ATOM 2681 O O . GLN B 1 164 ? -8.633 -26.891 -14.219 1 95.62 164 GLN B O 1
ATOM 2686 N N . LYS B 1 165 ? -7.727 -26.125 -12.297 1 93.25 165 LYS B N 1
ATOM 2687 C CA . LYS B 1 165 ? -7.191 -27.438 -11.953 1 93.25 165 LYS B CA 1
ATOM 2688 C C . LYS B 1 165 ? -7.277 -27.688 -10.453 1 93.25 165 LYS B C 1
ATOM 2690 O O . LYS B 1 165 ? -6.922 -26.828 -9.648 1 93.25 165 LYS B O 1
ATOM 2695 N N . LYS B 1 166 ? -7.711 -28.859 -10.102 1 91.12 166 LYS B N 1
ATOM 2696 C CA . LYS B 1 166 ? -7.836 -29.25 -8.703 1 91.12 166 LYS B CA 1
ATOM 2697 C C . LYS B 1 166 ? -6.656 -30.109 -8.266 1 91.12 166 LYS B C 1
ATOM 2699 O O . LYS B 1 166 ? -6.219 -31 -9.008 1 91.12 166 LYS B O 1
ATOM 2704 N N . TYR B 1 167 ? -6.125 -29.75 -7.156 1 87.62 167 TYR B N 1
ATOM 2705 C CA . TYR B 1 167 ? -5.07 -30.531 -6.512 1 87.62 167 TYR B CA 1
ATOM 2706 C C . TYR B 1 167 ? -5.395 -30.781 -5.047 1 87.62 167 TYR B C 1
ATOM 2708 O O . TYR B 1 167 ? -5.137 -29.938 -4.191 1 87.62 167 TYR B O 1
ATOM 2716 N N . GLY B 1 168 ? -5.879 -32 -4.805 1 85.06 168 GLY B N 1
ATOM 2717 C CA . GLY B 1 168 ? -6.32 -32.25 -3.441 1 85.06 168 GLY B CA 1
ATOM 2718 C C . GLY B 1 168 ? -7.445 -31.344 -3.002 1 85.06 168 GLY B C 1
ATOM 2719 O O . GLY B 1 168 ? -8.523 -31.328 -3.607 1 85.06 168 GLY B O 1
ATOM 2720 N N . LYS B 1 169 ? -7.145 -30.562 -1.999 1 86.81 169 LYS B N 1
ATOM 2721 C CA . LYS B 1 169 ? -8.156 -29.656 -1.457 1 86.81 169 LYS B CA 1
ATOM 2722 C C . LYS B 1 169 ? -8.008 -28.25 -2.043 1 86.81 169 LYS B C 1
ATOM 2724 O O . LYS B 1 169 ? -8.766 -27.344 -1.698 1 86.81 169 LYS B O 1
ATOM 2729 N N . THR B 1 170 ? -7.094 -28.156 -2.955 1 89 170 THR B N 1
ATOM 2730 C CA . THR B 1 170 ? -6.773 -26.844 -3.512 1 89 170 THR B CA 1
ATOM 2731 C C . THR B 1 170 ? -7.262 -26.734 -4.953 1 89 170 THR B C 1
ATOM 2733 O O . THR B 1 170 ? -7.199 -27.703 -5.711 1 89 170 THR B O 1
ATOM 2736 N N . LEU B 1 171 ? -7.793 -25.562 -5.242 1 92 171 LEU B N 1
ATOM 2737 C CA . LEU B 1 171 ? -8.203 -25.25 -6.605 1 92 171 LEU B CA 1
ATOM 2738 C C . LEU B 1 171 ? -7.355 -24.125 -7.184 1 92 171 LEU B C 1
ATOM 2740 O O . LEU B 1 171 ? -7.23 -23.062 -6.574 1 92 171 LEU B O 1
ATOM 2744 N N . LEU B 1 172 ? -6.688 -24.422 -8.312 1 94.94 172 LEU B N 1
ATOM 2745 C CA . LEU B 1 172 ? -5.996 -23.391 -9.07 1 94.94 172 LEU B CA 1
ATOM 2746 C C . LEU B 1 172 ? -6.883 -22.844 -10.18 1 94.94 172 LEU B C 1
ATOM 2748 O O . LEU B 1 172 ? -7.391 -23.609 -11.008 1 94.94 172 LEU B O 1
ATOM 2752 N N . THR B 1 173 ? -7.109 -21.578 -10.172 1 96.25 173 THR B N 1
ATOM 2753 C CA . THR B 1 173 ? -7.91 -20.922 -11.195 1 96.25 173 THR B CA 1
ATOM 2754 C C . THR B 1 173 ? -7.086 -19.875 -11.938 1 96.25 173 THR B C 1
ATOM 2756 O O . THR B 1 173 ? -6.422 -19.047 -11.32 1 96.25 173 THR B O 1
ATOM 2759 N N . TYR B 1 174 ? -7.074 -19.953 -13.281 1 97.75 174 TYR B N 1
ATOM 2760 C CA . TYR B 1 174 ? -6.332 -19.016 -14.125 1 97.75 174 TYR B CA 1
ATOM 2761 C C . TYR B 1 174 ? -7.273 -18.062 -14.852 1 97.75 174 TYR B C 1
ATOM 2763 O O . TYR B 1 174 ? -8.188 -18.5 -15.547 1 97.75 174 TYR B O 1
ATOM 2771 N N . TYR B 1 175 ? -7.098 -16.781 -14.633 1 97.88 175 TYR B N 1
ATOM 2772 C CA . TYR B 1 175 ? -7.848 -15.758 -15.359 1 97.88 175 TYR B CA 1
ATOM 2773 C C . TYR B 1 175 ? -6.996 -15.133 -16.453 1 97.88 175 TYR B C 1
ATOM 2775 O O . TYR B 1 175 ? -5.816 -14.836 -16.25 1 97.88 175 TYR B O 1
ATOM 2783 N N . ARG B 1 176 ? -7.531 -14.938 -17.609 1 97.69 176 ARG B N 1
ATOM 2784 C CA . ARG B 1 176 ? -6.922 -14.219 -18.734 1 97.69 176 ARG B CA 1
ATOM 2785 C C . ARG B 1 176 ? -7.93 -13.289 -19.391 1 97.69 176 ARG B C 1
ATOM 2787 O O . ARG B 1 176 ? -9.141 -13.492 -19.281 1 97.69 176 ARG B O 1
ATOM 2794 N N . LYS B 1 177 ? -7.336 -12.281 -19.969 1 94.69 177 LYS B N 1
ATOM 2795 C CA . LYS B 1 177 ? -8.219 -11.336 -20.656 1 94.69 177 LYS B CA 1
ATOM 2796 C C . LYS B 1 177 ? -8.773 -11.93 -21.938 1 94.69 177 LYS B C 1
ATOM 2798 O O . LYS B 1 177 ? -8.047 -12.57 -22.703 1 94.69 177 LYS B O 1
ATOM 2803 N N . GLY B 1 178 ? -10.047 -11.789 -22.062 1 85.5 178 GLY B N 1
ATOM 2804 C CA . GLY B 1 178 ? -10.734 -12.289 -23.234 1 85.5 178 GLY B CA 1
ATOM 2805 C C . GLY B 1 178 ? -10.445 -11.484 -24.484 1 85.5 178 GLY B C 1
ATOM 2806 O O . GLY B 1 178 ? -10.016 -10.336 -24.406 1 85.5 178 GLY B O 1
#

Foldseek 3Di:
DAQPAAQRGGDDADADPPCCVPPCCPPVVLVVVCVVCLVPLAQAEEEDLDCHLPRNVVSSVRSHHQAYEYEHADPVSLVSNVVRCVVSVNVVRYHYHHDHSVVVPDDAAAAQEEEAEDDADPCVVQVCVQVVVRRYHQFHKYKYKYFPPDDHDQDHPQWGFPDWDDDVRIIITIIHHD/DAQPAAPRGGDDADADPPCCVPPCPPPVVLVVVCVVCLVPLAQAEEEDLDCHQPRNVVSSVRSHHQAYEYEHADPVSLVSNVVRCVVSVNVVRYHYHHDHSVVVPDDAAAAQEEEAEDDADPCVVQVCVQVVVRRYHQFHKYKYKYFPPDDHDQDHPQWGFPDWDDDVRIIITIIHHD

InterPro domains:
  IPR002052 DNA methylase, N-6 adenine-specific, conserved site [PS00092] (114-120)
  IPR004398 RNA methyltransferase, RsmD [PIRSF004553] (1-176)
  IPR004398 RNA methyltransferase, RsmD [PTHR43542] (1-177)
  IPR004398 RNA methyltransferase, RsmD [TIGR00095] (2-176)
  IPR029063 S-adenosyl-L-methionine-dependent methyltransferase superfamily [G3DSA:3.40.50.150] (1-178)
  IPR029063 S-adenosyl-L-methionine-dependent methyltransferase superfamily [SSF53335] (1-176)

Sequence (356 aa):
MKVITGSLRGRNLETLSGDEVTRPTTQATKEALFSSIQFEIENRKVLDLFAGSGQLGIEALSRGARVCTFVESNRSAYKIIEGNLERCRIADKANLVFSEAKSFLMKKDNFDIAFLDPPYHQNLVVDCLPSLTNLMSEDGVIICETAKDEELPQEVNSWQISKQKKYGKTLLTYYRKGMKVITGSLRGRNLETLSGDEVTRPTTQATKEALFSSIQFEIENRKVLDLFAGSGQLGIEALSRGARVCTFVESNRSAYKIIEGNLERCRIADKANLVFSEAKSFLMKKDNFDIAFLDPPYHQNLVVDCLPSLTNLMSEDGVIICETAKDEELPQEVNSWQISKQKKYGKTLLTYYRKG

pLDDT: mean 89.36, std 10.93, range [42.09, 98.38]

Radius of gyration: 21.98 Å; Cα contacts (8 Å, |Δi|>4): 736; chains: 2; bounding box: 40×61×48 Å

Secondary structure (DSSP, 8-state):
-B--SSTTTT-B----SS-S-S----HHHHHHHHHHTGGG-TT-EEEETT-TTSHHHHHHHHTT-SEEEEEE--HHHHHHHHHHHHHHT-GGGEEEEEB-HHHHHS----EEEEEE-PPSSS-HHHHHHHHHHTTEEEEEEEEEEEETT----SEETTEEEEEEEEETTEEEEEEEE-/-B--SSTTTT-B----SSTT-S----HHHHHHHHHHTGGG-TT-EEEETT-TTSHHHHHHHHTT-SEEEEEE--HHHHHHHHHHHHHHT-GGGEEEEEB-HHHHHS----EEEEEE-PPSSS-HHHHHHHHHHTTEEEEEEEEEEEETT----SEETTEEEEEEEEETTEEEEEEEE-

=== Feature glossary ===
Each block in this record encodes a different view of the same protein. In brief:

Predicted aligned error. PAE(i, j) answers: if I align the predicted and true structures on residue i, how far off (in Å) do I expect residue j to be? A block-diagonal PAE matrix with low values on the blocks and high values off-diagonal is the signature of a multi-domain protein with confidently predicted domains but uncertain inter-domain orientation.

Contact-map, Ramachandran, and PAE plots. Plot images: a contact map (which residues are close in 3D, as an N×N binary image), a Ramachandran scatter (backbone torsion angles, revealing secondary-structure composition at a glance), and — for AlphaFold structures — a PAE heatmap (pairwise prediction confidence).

Backbone torsions (φ/ψ). φ (phi) and ψ (psi) are the two rotatable backbone dihedrals per residue: φ is the C(i-1)–N–Cα–C torsion, ψ is the N–Cα–C–N(i+1) torsion, both in degrees on (−180°, 180°]. α-helical residues cluster near (−60°, −45°); β-strand residues near (−120°, +130°). A Ramachandran plot is simply a scatter of (φ, ψ) for every residue.

Foldseek 3Di. A 3Di character summarizes, for each residue, the relative orientation of the Cα frame of its nearest spatial neighbor. Because it encodes fold topology rather than chemistry, 3Di alignments detect remote structural similarity that sequence alignment misses.

Radius of gyration, Cα contacts, bounding box. Three whole-structure scalars: the radius of gyration (RMS distance of Cα from centroid, in Å), the count of Cα–Cα contacts (pairs closer than 8 Å and separated by more than four residues in sequence — i.e. tertiary, not local, contacts), and the bounding-box dimensions. Together they distinguish compact globular folds from extended fibres or disordered chains.

Sequence. Sequence gives the chain of amino acids in standard one-letter code (A=alanine, C=cysteine, …, Y=tyrosine), read N→C. It is the only feature that is directly encoded by the gene; all structural features are derived from the folded form of this sequence.

mmCIF coordinates. Atomic coordinates in PDBx/mmCIF format — the same representation the Protein Data Bank distributes. Each line of the _atom_site loop places one backbone atom in Cartesian space (units: ångströms, origin: arbitrary).

Secondary structure (3-state, P-SEA). Three-state secondary structure (P-SEA) collapses the eight DSSP classes into helix (a), strand (b), and coil (c). P-SEA assigns these from Cα geometry alone — distances and angles — without requiring backbone oxygens, so it works on any Cα trace.

InterPro / GO / CATH / organism. Functional annotations link the protein to curated databases. InterPro entries identify conserved domains and families by matching the sequence against member-database signatures (Pfam, PROSITE, CDD, …). Gene Ontology (GO) terms describe molecular function, biological process, and cellular component in a controlled vocabulary. CATH places the structure in a hierarchical fold classification (Class/Architecture/Topology/Homologous-superfamily). The organism is the source species.

B-factor. B-factor (Debye–Waller factor) reflects atomic displacement in the crystal lattice. It is an experimental observable (units Å²), not a prediction; low values mean the atom is pinned down, high values mean it moves or is heterogeneous across the crystal.

Rendered structure images. Structure images are PyMOL renders from six orthogonal camera directions. Cartoon representation draws helices as coils and strands as arrows; sticks shows the backbone as bonds; surface shows the solvent-excluded envelope. Rainbow coloring maps sequence position to hue (blue→red, N→C); chain coloring assigns a distinct color per polypeptide.

Solvent-accessible surface area. Solvent-accessible surface area (SASA) is the area in Å² traced out by the centre of a 1.4 Å probe sphere (a water molecule) rolled over the protein's van der Waals surface (Shrake–Rupley / Lee–Richards construction). Buried residues have near-zero SASA; fully exposed residues can exceed 200 Å². The total SASA scales roughly with the number of surface residues.

Secondary structure (8-state, DSSP). The SS8 string is DSSP's per-residue secondary-structure call. α-helix (H) means a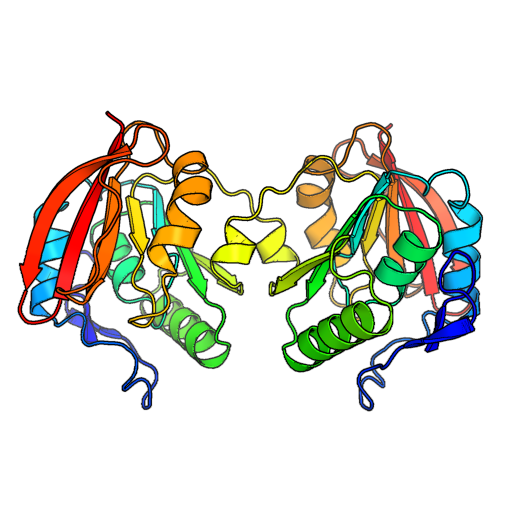n i→i+4 H-bond ladder; β-strand (E) means the residue participates in a β-sheet; 3₁₀ (G) and π (I) are tighter and wider helices; T/S are turns/bends; '-' is loop.

pLDDT. For AlphaFold models, the B-factor field carries pLDDT — the model's own estimate of local accuracy on a 0–100 scale. Regions with pLDDT<50 should be treated as essentially unmodeled; they often correspond to intrinsically disordered segments.

Nearest PDB structures. Nearest PDB neighbors are the top structural matches found by Foldseek when searching this structure against the entire Protein Data Bank. Each hit reports a TM-score (0 to 1; >0.5 almost always implies the same fold) and an E-value. These are *structural* homologs — they may share no detectable sequence similarity.